Protein AF-A0A2T7P1K7-F1 (afdb_monomer)

pLDDT: mean 73.3, std 13.33, range [40.22, 94.5]

Secondary structure (DSSP, 8-state):
------PPPHHHHHT--SPPPP--------SS-----------TT-BPPBT--EEEEE-SSS-EEEEEPPPTT-SEEEEEEE-SS---EEEEEEES-SSP--STTTTTSSSEEEEESSEEEEEEESS-EEEEEEE-SSSSS-TT-PPPGGGGS---EEEEEEEEEE--HHHHHHHHHHHHHHHHHHHHHHHHHHHHHHHHHHHHHHHT-S---GGGIIIIIHHHHHHHHHHHHHHHHHHHHHHHHHHHHHTT-------HHHHHHHHHHHHHHHHHHHHHHS---------

Organism: Pomacea canaliculata (NCBI:txid400727)

Sequence (291 aa):
MDRTLCPMDKTKKLNMTSQQSIFVTVATMSNTVVNFNLMANILPDFELESGKGREMTVSPSQPQYYMYTFPKDVDTVLLRVTSNDPLCAVISVQPIKCPVLDLDEDIGSVGKHQTMTTKAAFFLEALYVIVLVKPKLTDCSAPDDTPPQERLNVTTKNLSILITNTMSKSNRLNEKSQNWDFHIIQILIAVALFYGIPAAQLVFSYQKIGALEFSAFNNILSNIGYLILGLLFIAIVKMRSWRYEAYMQENRQWIPKQYGLMYAMGVALMVVGIMSAIYHFCPTKYNYQFG

Radius of gyration: 29.75 Å; Cα contacts (8 Å, |Δi|>4): 337; chains: 1; bounding box: 74×57×89 Å

Foldseek 3Di:
DFDADQDDDPVCVVVDPDDDDDDDDDDDPDPDDDDDDDDDDDDPQLEDDAQDKDKDKAFQVRKHKHKYFDDPQFFKKKKKKFFPAQFKKKKAKAANDPPDDSDPVCGCVHHHMDMDRGIDMDIDGDGMIMIIMYTDHPDPDDPPDDPPPVVPPDRMTMMMIHMHGDDGPVVVCVVCVVVVVVVVVVVVVLCCVLVVVVVVVVVCVVVPPDDDPCVVVVQPVNLVSLQVQLVVQLVVLVVVQVVVVVVCVVVVHDDDDDCPVSNVVSVVSNVVSVVSNVCVVDVDPDDPDPD

Nearest PDB structures (foldseek):
  8kcx-assembly1_C  TM=4.875E-01  e=6.114E-21  Homo sapiens
  8kcw-assembly1_C  TM=4.775E-01  e=2.515E-20  Homo sapiens
  8jun-assembly1_B  TM=4.761E-01  e=5.100E-20  Homo sapiens
  8k1b-assembly1_B  TM=8.737E-01  e=1.121E-12  Homo sapiens
  8v38-assembly1_B  TM=4.744E-01  e=4.838E-19  Homo sapiens

Solvent-accessible surface area (backbone atoms only — not comparable to full-atom values): 17520 Å² total; per-residue (Å²): 136,90,60,78,64,81,85,75,53,68,72,56,61,76,69,58,88,69,89,82,86,84,85,86,88,85,86,81,89,66,96,59,95,76,89,83,85,88,87,88,78,87,74,78,81,43,61,59,53,75,75,48,71,43,78,47,75,25,17,71,93,45,59,45,72,32,38,36,74,68,57,98,79,44,56,34,35,37,42,37,37,39,32,90,45,80,59,28,27,39,40,30,40,25,64,84,52,76,68,54,67,78,48,93,88,46,50,45,80,54,66,48,58,49,66,24,41,44,57,47,77,44,86,46,68,76,76,38,37,36,42,37,37,32,50,39,90,72,77,67,54,66,101,82,63,79,75,63,81,80,63,74,79,64,61,66,45,56,36,37,41,34,34,39,81,38,83,31,61,69,63,50,47,54,60,45,50,66,56,48,53,57,54,50,52,53,50,51,52,49,50,47,54,68,54,45,49,59,55,50,51,53,54,50,63,72,65,72,70,76,96,67,88,60,78,59,47,74,63,48,54,58,26,51,44,28,40,53,50,15,54,51,46,40,51,52,52,50,53,51,51,52,54,51,51,54,54,25,62,75,67,74,45,88,76,88,76,86,58,63,66,61,49,50,54,20,51,50,42,27,50,53,16,51,54,53,36,48,46,69,77,54,71,73,89,76,74,85,74,86,124

Structure (mmCIF, N/CA/C/O backbone):
data_AF-A0A2T7P1K7-F1
#
_entry.id   AF-A0A2T7P1K7-F1
#
loop_
_atom_site.group_PDB
_atom_site.id
_atom_site.type_symbol
_atom_site.label_atom_id
_atom_site.label_alt_id
_atom_site.label_comp_id
_atom_site.label_asym_id
_atom_site.label_entity_id
_atom_site.label_seq_id
_atom_site.pdbx_PDB_ins_code
_atom_site.Cartn_x
_atom_site.Cartn_y
_atom_site.Cartn_z
_atom_site.occupancy
_atom_site.B_iso_or_equiv
_atom_site.auth_seq_id
_atom_site.auth_comp_id
_atom_site.auth_asym_id
_atom_site.auth_atom_id
_atom_site.pdbx_PDB_model_num
ATOM 1 N N . MET A 1 1 ? -12.999 -15.637 18.898 1.00 49.62 1 MET A N 1
ATOM 2 C CA . MET A 1 1 ? -14.101 -14.672 19.111 1.00 49.62 1 MET A CA 1
ATOM 3 C C . MET A 1 1 ? -14.345 -14.055 17.758 1.00 49.62 1 MET A C 1
ATOM 5 O O . MET A 1 1 ? -13.533 -13.240 17.348 1.00 49.62 1 MET A O 1
ATOM 9 N N . ASP A 1 2 ? -15.394 -14.475 17.062 1.00 51.75 2 ASP A N 1
ATOM 10 C CA . ASP A 1 2 ? -15.629 -14.006 15.697 1.00 51.75 2 ASP A CA 1
ATOM 11 C C . ASP A 1 2 ? -16.358 -12.667 15.742 1.00 51.75 2 ASP A C 1
ATOM 13 O O . ASP A 1 2 ? -17.378 -12.515 16.422 1.00 51.75 2 ASP A O 1
ATOM 17 N N . ARG A 1 3 ? -15.815 -11.670 15.043 1.00 60.69 3 ARG A N 1
ATOM 18 C CA . ARG A 1 3 ? -16.415 -10.339 14.940 1.00 60.69 3 ARG A CA 1
ATOM 19 C C . ARG A 1 3 ? -17.054 -10.200 13.568 1.00 60.69 3 ARG A C 1
ATOM 21 O O . ARG A 1 3 ? -16.388 -10.211 12.538 1.00 60.69 3 ARG A O 1
ATOM 28 N N . THR A 1 4 ? -18.373 -10.053 13.548 1.00 61.34 4 THR A N 1
ATOM 29 C CA . THR A 1 4 ? -19.110 -9.825 12.304 1.00 61.34 4 THR A CA 1
ATOM 30 C C . THR A 1 4 ? -19.357 -8.330 12.137 1.00 61.34 4 THR A C 1
ATOM 32 O O . THR A 1 4 ? -20.154 -7.742 12.864 1.00 61.34 4 THR A O 1
ATOM 35 N N . LEU A 1 5 ? -18.673 -7.708 11.176 1.00 61.88 5 LEU A N 1
ATOM 36 C CA . LEU A 1 5 ? -18.972 -6.346 10.739 1.00 61.88 5 LEU A CA 1
ATOM 37 C C . LEU A 1 5 ? -19.875 -6.421 9.514 1.00 61.88 5 LEU A C 1
ATOM 39 O O . LEU A 1 5 ? -19.439 -6.860 8.453 1.00 61.88 5 LEU A O 1
ATOM 43 N N . CYS A 1 6 ? -21.118 -5.970 9.665 1.00 60.22 6 CYS A N 1
ATOM 44 C CA . CYS A 1 6 ? -22.075 -5.816 8.572 1.00 60.22 6 CYS A CA 1
ATOM 45 C C . CYS A 1 6 ? -22.324 -4.323 8.342 1.00 60.22 6 CYS A C 1
ATOM 47 O O . CYS A 1 6 ? -23.235 -3.762 8.958 1.00 60.22 6 CYS A O 1
ATOM 49 N N . PRO A 1 7 ? -21.534 -3.632 7.502 1.00 58.47 7 PRO A N 1
ATOM 50 C CA . PRO A 1 7 ? -21.851 -2.255 7.195 1.00 58.47 7 PRO A CA 1
ATOM 51 C C . PRO A 1 7 ? -23.084 -2.199 6.309 1.00 58.47 7 PRO A C 1
ATOM 53 O O . PRO A 1 7 ? -23.312 -3.032 5.431 1.00 58.47 7 PRO A O 1
ATOM 56 N N . MET A 1 8 ? -23.876 -1.169 6.548 1.00 57.19 8 MET A N 1
ATOM 57 C CA . MET A 1 8 ? -25.024 -0.860 5.726 1.00 57.19 8 MET A CA 1
ATOM 58 C C . MET A 1 8 ? -24.668 0.219 4.728 1.00 57.19 8 MET A C 1
ATOM 60 O O . MET A 1 8 ? -24.132 1.263 5.093 1.00 57.19 8 MET A O 1
ATOM 64 N N . ASP A 1 9 ? -24.987 -0.059 3.469 1.00 57.91 9 ASP A N 1
ATOM 65 C CA . ASP A 1 9 ? -24.779 0.856 2.355 1.00 57.91 9 ASP A CA 1
ATOM 66 C C . ASP A 1 9 ? -25.468 2.205 2.624 1.00 57.91 9 ASP A C 1
ATOM 68 O O . ASP A 1 9 ? -26.604 2.246 3.103 1.00 57.91 9 ASP A O 1
ATOM 72 N N . LYS A 1 10 ? -24.802 3.320 2.311 1.00 55.06 10 LYS A N 1
ATOM 73 C CA . LYS A 1 10 ? -25.314 4.685 2.539 1.00 55.06 10 LYS A CA 1
ATOM 74 C C . LYS A 1 10 ? -26.645 4.934 1.828 1.00 55.06 10 LYS A C 1
ATOM 76 O O . LYS A 1 10 ? -27.543 5.548 2.399 1.00 55.06 10 LYS A O 1
ATOM 81 N N . THR A 1 11 ? -26.797 4.411 0.616 1.00 52.50 11 THR A N 1
ATOM 82 C CA . THR A 1 11 ? -28.048 4.427 -0.164 1.00 52.50 11 THR A CA 1
ATOM 83 C C . THR A 1 11 ? -29.145 3.600 0.497 1.00 52.50 11 THR A C 1
ATOM 85 O O . THR A 1 11 ? -30.298 4.024 0.510 1.00 52.50 11 THR A O 1
ATOM 88 N N . LYS A 1 12 ? -28.804 2.461 1.116 1.00 54.09 12 LYS A N 1
ATOM 89 C CA . LYS A 1 12 ? -29.760 1.690 1.925 1.00 54.09 12 LYS A CA 1
ATOM 90 C C . LYS A 1 12 ? -30.113 2.408 3.225 1.00 54.09 12 LYS A C 1
ATOM 92 O O . LYS A 1 12 ? -31.270 2.364 3.604 1.00 54.09 12 LYS A O 1
ATOM 97 N N . LYS A 1 13 ? -29.163 3.109 3.856 1.00 55.53 13 LYS A N 1
ATOM 98 C CA . LYS A 1 13 ? -29.346 3.883 5.098 1.00 55.53 13 LYS A CA 1
ATOM 99 C C . LYS A 1 13 ? -30.279 5.086 4.910 1.00 55.53 13 LYS A C 1
ATOM 101 O O . LYS A 1 13 ? -31.106 5.340 5.776 1.00 55.53 13 LYS A O 1
ATOM 106 N N . LEU A 1 14 ? -30.169 5.794 3.782 1.00 55.19 14 LEU A N 1
ATOM 107 C CA . LEU A 1 14 ? -31.019 6.943 3.430 1.00 55.19 14 LEU A CA 1
ATOM 108 C C . LEU A 1 14 ? -32.442 6.540 3.009 1.00 55.19 14 LEU A C 1
ATOM 110 O O . LEU A 1 14 ? -33.380 7.289 3.255 1.00 55.19 14 LEU A O 1
ATOM 114 N N . ASN A 1 15 ? -32.610 5.346 2.434 1.00 55.03 15 ASN A N 1
ATOM 115 C CA . ASN A 1 15 ? -33.915 4.810 2.030 1.00 55.03 15 ASN A CA 1
ATOM 116 C C . ASN A 1 15 ? -34.573 3.936 3.114 1.00 55.03 15 ASN A C 1
ATOM 118 O O . ASN A 1 15 ? -35.572 3.264 2.848 1.00 55.03 15 ASN A O 1
ATOM 122 N N . MET A 1 16 ? -34.013 3.902 4.327 1.00 50.69 16 MET A N 1
ATOM 123 C CA . MET A 1 16 ? -34.456 2.983 5.368 1.00 50.69 16 MET A CA 1
ATOM 124 C C . MET A 1 16 ? -35.600 3.567 6.192 1.00 50.69 16 MET A C 1
ATOM 126 O O . MET A 1 16 ? -35.392 4.322 7.137 1.00 50.69 16 MET A O 1
ATOM 130 N N . THR A 1 17 ? -36.822 3.179 5.842 1.00 56.81 17 THR A N 1
ATOM 131 C CA . THR A 1 17 ? -38.049 3.462 6.607 1.00 56.81 17 THR A CA 1
ATOM 132 C C . THR A 1 17 ? -38.461 2.304 7.525 1.00 56.81 17 THR A C 1
ATOM 134 O O . THR A 1 17 ? -39.366 2.465 8.338 1.00 56.81 17 THR A O 1
ATOM 137 N N . SER A 1 18 ? -37.801 1.143 7.435 1.00 58.81 18 SER A N 1
ATOM 138 C CA . SER A 1 18 ? -38.141 -0.069 8.191 1.00 58.81 18 SER A CA 1
ATOM 139 C C . SER A 1 18 ? -37.195 -0.335 9.367 1.00 58.81 18 SER A C 1
ATOM 141 O O . SER A 1 18 ? -35.974 -0.241 9.231 1.00 58.81 18 SER A O 1
ATOM 143 N N . GLN A 1 19 ? -37.767 -0.752 10.496 1.00 61.50 19 GLN A N 1
ATOM 144 C CA . GLN A 1 19 ? -37.057 -1.198 11.695 1.00 61.50 19 GLN A CA 1
ATOM 145 C C . GLN A 1 19 ? -36.193 -2.436 11.388 1.00 61.50 19 GLN A C 1
ATOM 147 O O . GLN A 1 19 ? -36.668 -3.388 10.769 1.00 61.50 19 GLN A O 1
ATOM 152 N N . GLN A 1 20 ? -34.924 -2.429 11.802 1.00 63.69 20 GLN A N 1
ATOM 153 C CA . GLN A 1 20 ? -34.030 -3.577 11.638 1.00 63.69 20 GLN A CA 1
ATOM 154 C C . GLN A 1 20 ? -34.000 -4.439 12.895 1.00 63.69 20 GLN A C 1
ATOM 156 O O . GLN A 1 20 ? -33.704 -3.950 13.983 1.00 63.69 20 GLN A O 1
ATOM 161 N N . SER A 1 21 ? -34.260 -5.731 12.733 1.00 66.94 21 SER A N 1
ATOM 162 C CA . SER A 1 21 ? -34.096 -6.731 13.784 1.00 66.94 21 SER A CA 1
ATOM 163 C C . SER A 1 21 ? -32.712 -7.368 13.684 1.00 66.94 21 SER A C 1
ATOM 165 O O . SER A 1 21 ? -32.381 -7.983 12.669 1.00 66.94 21 SER A O 1
ATOM 167 N N . ILE A 1 22 ? -31.914 -7.240 14.742 1.00 71.19 22 ILE A N 1
ATOM 168 C CA . ILE A 1 22 ? -30.644 -7.953 14.892 1.00 71.19 22 ILE A CA 1
ATOM 169 C C . ILE A 1 22 ? -30.917 -9.189 15.749 1.00 71.19 22 ILE A C 1
ATOM 171 O O . ILE A 1 22 ? -31.426 -9.066 16.861 1.00 71.19 22 ILE A O 1
ATOM 175 N N . PHE A 1 23 ? -30.574 -10.371 15.240 1.00 75.56 23 PHE A N 1
ATOM 176 C CA . PHE A 1 23 ? -30.677 -11.625 15.984 1.00 75.56 23 PHE A CA 1
ATOM 177 C C . PHE A 1 23 ? -29.283 -12.080 16.400 1.00 75.56 23 PHE A C 1
ATOM 179 O O . PHE A 1 23 ? -28.377 -12.151 15.571 1.00 75.56 23 PHE A O 1
ATOM 186 N N . VAL A 1 24 ? -29.116 -12.404 17.680 1.00 74.69 24 VAL A N 1
ATOM 187 C CA . VAL A 1 24 ? -27.868 -12.950 18.217 1.00 74.69 24 VAL A CA 1
ATOM 188 C C . VAL A 1 24 ? -28.144 -14.364 18.702 1.00 74.69 24 VAL A C 1
ATOM 190 O O . VAL A 1 24 ? -28.996 -14.569 19.562 1.00 74.69 24 VAL A O 1
ATOM 193 N N . THR A 1 25 ? -27.436 -15.337 18.132 1.00 77.88 25 THR A N 1
ATOM 194 C CA . THR A 1 25 ? -27.525 -16.745 18.540 1.00 77.88 25 THR A CA 1
ATOM 195 C C . THR A 1 25 ? -26.267 -17.107 19.312 1.00 77.88 25 THR A C 1
ATOM 197 O O . THR A 1 25 ? -25.161 -16.866 18.832 1.00 77.88 25 THR A O 1
ATOM 200 N N . VAL A 1 26 ? -26.430 -17.679 20.503 1.00 79.94 26 VAL A N 1
ATOM 201 C CA . VAL A 1 26 ? -25.322 -18.142 21.346 1.00 79.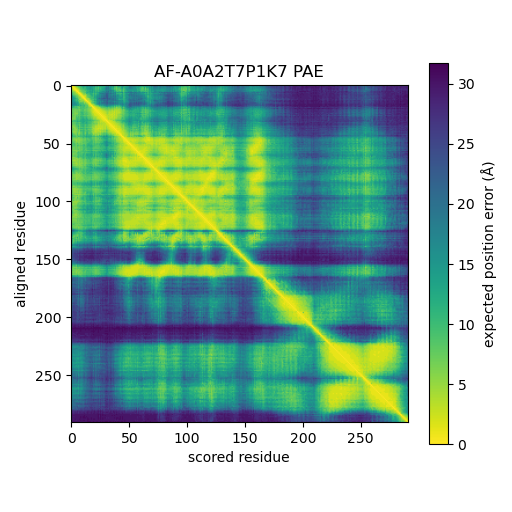94 26 VAL A CA 1
ATOM 202 C C . VAL A 1 26 ? -25.411 -19.656 21.450 1.00 79.94 26 VAL A C 1
ATOM 204 O O . VAL A 1 26 ? -26.457 -20.193 21.806 1.00 79.94 26 VAL A O 1
ATOM 207 N N . ALA A 1 27 ? -24.315 -20.338 21.134 1.00 83.81 27 ALA A N 1
ATOM 208 C CA . ALA A 1 27 ? -24.186 -21.781 21.272 1.00 83.81 27 ALA A CA 1
ATOM 209 C C . ALA A 1 27 ? -23.021 -22.098 22.215 1.00 83.81 27 ALA A C 1
ATOM 211 O O . ALA A 1 27 ? -21.998 -21.414 22.205 1.00 83.81 27 ALA A O 1
ATOM 212 N N . THR A 1 28 ? -23.178 -23.134 23.036 1.00 86.50 28 THR A N 1
ATOM 213 C CA . THR A 1 28 ? -22.145 -23.627 23.952 1.00 86.50 28 THR A CA 1
ATOM 214 C C . THR A 1 28 ? -22.106 -25.147 23.906 1.00 86.50 28 THR A C 1
ATOM 216 O O . THR A 1 28 ? -23.138 -25.790 23.729 1.00 86.50 28 THR A O 1
ATOM 219 N N . MET A 1 29 ? -20.912 -25.712 24.068 1.00 90.88 29 MET A N 1
ATOM 220 C CA . MET A 1 29 ? -20.683 -27.158 24.173 1.00 90.88 29 MET A CA 1
ATOM 221 C C . MET A 1 29 ? -20.337 -27.570 25.617 1.00 90.88 29 MET A C 1
ATOM 223 O O . MET A 1 29 ? -19.794 -28.643 25.854 1.00 90.88 29 MET A O 1
ATOM 227 N N . SER A 1 30 ? -20.589 -26.687 26.589 1.00 91.88 30 SER A N 1
ATOM 228 C CA . SER A 1 30 ? -20.309 -26.945 28.002 1.00 91.88 30 SER A CA 1
ATOM 229 C C . SER A 1 30 ? -21.308 -27.935 28.600 1.00 91.88 30 SER A C 1
ATOM 231 O O . SER A 1 30 ? -22.516 -27.767 28.455 1.00 91.88 30 SER A O 1
ATOM 233 N N . ASN A 1 31 ? -20.802 -28.913 29.356 1.00 92.56 31 ASN A N 1
ATOM 234 C CA . ASN A 1 31 ? -21.625 -29.838 30.145 1.00 92.56 31 ASN A CA 1
ATOM 235 C C . ASN A 1 31 ? -22.162 -29.210 31.447 1.00 92.56 31 ASN A C 1
ATOM 237 O O . ASN A 1 31 ? -22.900 -29.855 32.188 1.00 92.56 31 ASN A O 1
ATOM 241 N N . THR A 1 32 ? -21.785 -27.966 31.749 1.00 94.50 32 THR A N 1
ATOM 242 C CA . THR A 1 32 ? -22.255 -27.193 32.906 1.00 94.50 32 THR A CA 1
ATOM 243 C C . THR A 1 32 ? -22.875 -25.871 32.456 1.00 94.50 32 THR A C 1
ATOM 245 O O . THR A 1 32 ? -22.522 -25.340 31.400 1.00 94.50 32 THR A O 1
ATOM 248 N N . VAL A 1 33 ? -23.801 -25.325 33.256 1.00 87.25 33 VAL A N 1
ATOM 249 C CA . VAL A 1 33 ? -24.445 -24.031 32.973 1.00 87.25 33 VAL A CA 1
ATOM 250 C C . VAL A 1 33 ? -23.391 -22.925 32.975 1.00 87.25 33 VAL A C 1
ATOM 252 O O . VAL A 1 33 ? -22.740 -22.680 33.989 1.00 87.25 33 VAL A O 1
ATOM 255 N N . VAL A 1 34 ? -23.240 -22.247 31.836 1.00 89.62 34 VAL A N 1
ATOM 256 C CA . VAL A 1 34 ? -22.339 -21.101 31.680 1.00 89.62 34 VAL A CA 1
ATOM 257 C C . VAL A 1 34 ? -23.174 -19.831 31.639 1.00 89.62 34 VAL A C 1
ATOM 259 O O . VAL A 1 34 ? -23.929 -19.606 30.695 1.00 89.62 34 VAL A O 1
ATOM 262 N N . ASN A 1 35 ? -23.023 -18.987 32.656 1.00 89.44 35 ASN A N 1
ATOM 263 C CA . ASN A 1 35 ? -23.609 -17.652 32.645 1.00 89.44 35 ASN A CA 1
ATOM 264 C C . ASN A 1 35 ? -22.797 -16.759 31.702 1.00 89.44 35 ASN A C 1
ATOM 266 O O . ASN A 1 35 ? -21.574 -16.685 31.815 1.00 89.44 35 ASN A O 1
ATOM 270 N N . PHE A 1 36 ? -23.473 -16.059 30.793 1.00 84.75 36 PHE A N 1
ATOM 271 C CA . PHE A 1 36 ? -22.844 -15.095 29.894 1.00 84.75 36 PHE A CA 1
ATOM 272 C C . PHE A 1 36 ? -23.611 -13.773 29.909 1.00 84.75 36 PHE A C 1
ATOM 274 O O . PHE A 1 36 ? -24.808 -13.737 30.186 1.00 84.75 36 PHE A O 1
ATOM 281 N N . ASN A 1 37 ? -22.910 -12.684 29.603 1.00 86.94 37 ASN A N 1
ATOM 282 C CA . ASN A 1 37 ? -23.499 -11.362 29.438 1.00 86.94 37 ASN A CA 1
ATOM 283 C C . ASN A 1 37 ? -23.186 -10.857 28.029 1.00 86.94 37 ASN A C 1
ATOM 285 O O . ASN A 1 37 ? -22.032 -10.911 27.599 1.00 86.94 37 ASN A O 1
ATOM 289 N N . LEU A 1 38 ? -24.205 -10.384 27.313 1.00 79.00 38 LEU A N 1
ATOM 290 C CA . LEU A 1 38 ? -24.055 -9.859 25.963 1.00 79.00 38 LEU A CA 1
ATOM 291 C C . LEU A 1 38 ? -24.173 -8.336 25.988 1.00 79.00 38 LEU A C 1
ATOM 293 O O . LEU A 1 38 ? -25.192 -7.794 26.406 1.00 79.00 38 LEU A O 1
ATOM 297 N N . MET A 1 39 ? -23.143 -7.652 25.497 1.00 78.25 39 MET A N 1
ATOM 298 C CA . MET A 1 39 ? -23.136 -6.200 25.350 1.00 78.25 39 MET A CA 1
ATOM 299 C C . MET A 1 39 ? -23.115 -5.845 23.864 1.00 78.25 39 MET A C 1
ATOM 301 O O . MET A 1 39 ? -22.216 -6.267 23.138 1.00 78.25 39 MET A O 1
ATOM 305 N N . ALA A 1 40 ? -24.101 -5.070 23.414 1.00 74.56 40 ALA A N 1
ATOM 306 C CA . ALA A 1 40 ? -24.172 -4.553 22.053 1.00 74.56 40 ALA A CA 1
ATOM 307 C C . ALA A 1 40 ? -24.034 -3.029 22.089 1.00 74.56 40 ALA A C 1
ATOM 309 O O . ALA A 1 40 ? -24.861 -2.348 22.689 1.00 74.56 40 ALA A O 1
ATOM 310 N N . ASN A 1 41 ? -22.998 -2.505 21.433 1.00 71.31 41 ASN A N 1
ATOM 311 C CA . ASN A 1 41 ? -22.710 -1.073 21.388 1.00 71.31 41 ASN A CA 1
ATOM 312 C C . ASN A 1 41 ? -22.730 -0.583 19.939 1.00 71.31 41 ASN A C 1
ATOM 314 O O . ASN A 1 41 ? -22.198 -1.240 19.044 1.00 71.31 41 ASN A O 1
ATOM 318 N N . ILE A 1 42 ? -23.312 0.595 19.714 1.00 72.06 42 ILE A N 1
ATOM 319 C CA . ILE A 1 42 ? -23.208 1.290 18.429 1.00 72.06 42 ILE A CA 1
ATOM 320 C C . ILE A 1 42 ? -21.841 1.969 18.390 1.00 72.06 42 ILE A C 1
ATOM 322 O O . ILE A 1 42 ? -21.527 2.753 19.282 1.00 72.06 42 ILE A O 1
ATOM 326 N N . LEU A 1 43 ? -21.036 1.678 17.367 1.00 70.62 43 LEU A N 1
ATOM 327 C CA . LEU A 1 43 ? -19.747 2.336 17.179 1.00 70.62 43 LEU A CA 1
ATOM 328 C C . LEU A 1 43 ? -19.968 3.691 16.476 1.00 70.62 43 LEU A C 1
ATOM 330 O O . LEU A 1 43 ? -20.353 3.696 15.300 1.00 70.62 43 LEU A O 1
ATOM 334 N N . PRO A 1 44 ? -19.771 4.836 17.156 1.00 69.31 44 PRO A N 1
ATOM 335 C CA . PRO A 1 44 ? -19.839 6.133 16.498 1.00 69.31 44 PRO A CA 1
ATOM 336 C C . PRO A 1 44 ? -18.668 6.283 15.520 1.00 69.31 44 PRO A C 1
ATOM 338 O O . PRO A 1 44 ? -17.598 5.702 15.705 1.00 69.31 44 PRO A O 1
ATOM 341 N N . ASP A 1 45 ? -18.877 7.069 14.466 1.00 72.50 45 ASP A N 1
ATOM 342 C CA . ASP A 1 45 ? -17.836 7.454 13.511 1.00 72.50 45 ASP A CA 1
ATOM 343 C C . ASP A 1 45 ? -17.094 6.272 12.856 1.00 72.50 45 ASP A C 1
ATOM 345 O O . ASP A 1 45 ? -15.888 6.318 12.632 1.00 72.50 45 ASP A O 1
ATOM 349 N N . PHE A 1 46 ? -17.803 5.197 12.522 1.00 79.38 46 PHE A N 1
ATOM 350 C CA . PHE A 1 46 ? -17.228 4.060 11.793 1.00 79.38 46 PHE A CA 1
ATOM 351 C C . PHE A 1 46 ? -16.713 4.433 10.387 1.00 79.38 46 PHE A C 1
ATOM 353 O O . PHE A 1 46 ? -15.910 3.707 9.807 1.00 79.38 46 PHE A O 1
ATOM 360 N N . GLU A 1 47 ? -17.161 5.557 9.823 1.00 82.88 47 GLU A N 1
ATOM 361 C CA . GLU A 1 47 ? -16.805 5.987 8.473 1.00 82.88 47 GLU A CA 1
ATOM 362 C C . GLU A 1 47 ? -15.664 7.018 8.459 1.00 82.88 47 GLU A C 1
ATOM 364 O O . GLU A 1 47 ? -15.652 7.965 9.245 1.00 82.88 47 GLU A O 1
ATOM 369 N N . LEU A 1 48 ? -14.706 6.844 7.547 1.00 86.38 48 LEU A N 1
ATOM 370 C CA . LEU A 1 48 ? -13.615 7.788 7.312 1.00 86.38 48 LEU A CA 1
ATOM 371 C C . LEU A 1 48 ? -14.017 8.844 6.284 1.00 86.38 48 LEU A C 1
ATOM 373 O O . LEU A 1 48 ? -14.587 8.544 5.236 1.00 86.38 48 LEU A O 1
ATOM 377 N N . GLU A 1 49 ? -13.638 10.086 6.566 1.00 86.31 49 GLU A N 1
ATOM 378 C CA . GLU A 1 49 ? -13.823 11.225 5.671 1.00 86.31 49 GLU A CA 1
ATOM 379 C C . GLU A 1 49 ? -12.532 11.517 4.898 1.00 86.31 49 GLU A C 1
ATOM 381 O O . GLU A 1 49 ? -11.420 11.376 5.412 1.00 86.31 49 GLU A O 1
ATOM 386 N N . SER A 1 50 ? -12.672 11.952 3.645 1.00 87.31 50 SER A N 1
ATOM 387 C CA . SER A 1 50 ? -11.514 12.332 2.827 1.00 87.31 50 SER A CA 1
ATOM 388 C C . SER A 1 50 ? -10.931 13.657 3.320 1.00 87.31 50 SER A C 1
ATOM 390 O O . SER A 1 50 ? -11.669 14.607 3.560 1.00 87.31 50 SER A O 1
ATOM 392 N N . GLY A 1 51 ? -9.608 13.742 3.442 1.00 86.00 51 GLY A N 1
ATOM 393 C CA . GLY A 1 51 ? -8.889 14.949 3.862 1.00 86.00 51 GLY A CA 1
ATOM 394 C C . GLY A 1 51 ? -8.885 15.209 5.372 1.00 86.00 51 GLY A C 1
ATOM 395 O O . GLY A 1 51 ? -8.161 16.093 5.822 1.00 86.00 51 GLY A O 1
ATOM 396 N N . LYS A 1 52 ? -9.623 14.423 6.164 1.00 89.38 52 LYS A N 1
ATOM 397 C CA . LYS A 1 52 ? -9.651 14.535 7.625 1.00 89.38 52 LYS A CA 1
ATOM 398 C C . LYS A 1 52 ? -8.799 13.435 8.250 1.00 89.38 52 LYS A C 1
ATOM 400 O O . LYS A 1 52 ? -9.083 12.250 8.094 1.00 89.38 52 LYS A O 1
ATOM 405 N N . GLY A 1 53 ? -7.732 13.837 8.936 1.00 87.06 53 GLY A N 1
ATOM 406 C CA . GLY A 1 53 ? -6.910 12.919 9.719 1.00 87.06 53 GLY A CA 1
ATOM 407 C C . GLY A 1 53 ? -7.654 12.465 10.973 1.00 87.06 53 GLY A C 1
ATOM 408 O O . GLY A 1 53 ? -8.342 13.266 11.605 1.00 87.06 53 GLY A O 1
ATOM 409 N N . ARG A 1 54 ? -7.514 11.190 11.335 1.00 88.50 54 ARG A N 1
ATOM 410 C CA . ARG A 1 54 ? -8.102 10.618 12.545 1.00 88.50 54 ARG A CA 1
ATOM 411 C C . ARG A 1 54 ? -7.065 9.891 13.372 1.00 88.50 54 ARG A C 1
ATOM 413 O O . ARG A 1 54 ? -6.417 8.976 12.871 1.00 88.50 54 ARG A O 1
ATOM 420 N N . GLU A 1 55 ? -6.980 10.258 14.640 1.00 90.81 55 GLU A N 1
ATOM 421 C CA . GLU A 1 55 ? -6.139 9.584 15.620 1.00 90.81 55 GLU A CA 1
ATOM 422 C C . GLU A 1 55 ? -6.898 8.445 16.305 1.00 90.81 55 GLU A C 1
ATOM 424 O O . GLU A 1 55 ? -8.110 8.517 16.524 1.00 90.81 55 GLU A O 1
ATOM 429 N N . MET A 1 56 ? -6.187 7.365 16.603 1.00 86.75 56 MET A N 1
ATOM 430 C CA . MET A 1 56 ? -6.725 6.179 17.255 1.00 86.75 56 MET A CA 1
ATOM 431 C C . MET A 1 56 ? -5.645 5.455 18.043 1.00 86.75 56 MET A C 1
ATOM 433 O O . MET A 1 56 ? -4.481 5.420 17.644 1.00 86.75 56 MET A O 1
ATOM 437 N N . THR A 1 57 ? -6.069 4.799 19.112 1.00 88.44 57 THR A N 1
ATOM 438 C CA . THR A 1 57 ? -5.234 3.887 19.886 1.00 88.44 57 THR A CA 1
ATOM 439 C C . THR A 1 57 ? -5.683 2.460 19.598 1.00 88.44 57 THR A C 1
ATOM 441 O O . THR A 1 57 ? -6.869 2.135 19.709 1.00 88.44 57 THR A O 1
ATOM 444 N N . VAL A 1 58 ? -4.741 1.613 19.186 1.00 86.75 58 VAL A N 1
ATOM 445 C CA . VAL A 1 58 ? -4.987 0.204 18.839 1.00 86.75 58 VAL A CA 1
ATOM 446 C C . VAL A 1 58 ? -4.238 -0.714 19.794 1.00 86.75 58 VAL A C 1
ATOM 448 O O . VAL A 1 58 ? -3.106 -0.411 20.166 1.00 86.75 58 VAL A O 1
ATOM 451 N N . SER A 1 59 ? -4.831 -1.852 20.152 1.00 83.25 59 SER A N 1
ATOM 452 C CA . SER A 1 59 ? -4.159 -2.927 20.896 1.00 83.25 59 SER A CA 1
ATOM 453 C C . SER A 1 59 ? -4.470 -4.300 20.283 1.00 83.25 59 SER A C 1
ATOM 455 O O . SER A 1 59 ? -5.434 -4.411 19.524 1.00 83.25 59 SER A O 1
ATOM 457 N N . PRO A 1 60 ? -3.700 -5.367 20.579 1.00 78.75 60 PRO A N 1
ATOM 458 C CA . PRO A 1 60 ? -4.015 -6.712 20.090 1.00 78.75 60 PRO A CA 1
ATOM 459 C C . PRO A 1 60 ? -5.410 -7.201 20.502 1.00 78.75 60 PRO A C 1
ATOM 461 O O . PRO A 1 60 ? -6.062 -7.910 19.741 1.00 78.75 60 PRO A O 1
ATOM 464 N N . SER A 1 61 ? -5.882 -6.804 21.689 1.00 75.81 61 SER A N 1
ATOM 465 C CA . SER A 1 61 ? -7.220 -7.127 22.205 1.00 75.81 61 SER A CA 1
ATOM 466 C C . SER A 1 61 ? -8.304 -6.145 21.737 1.00 75.81 61 SER A C 1
ATOM 468 O O . SER A 1 61 ? -9.493 -6.482 21.720 1.00 75.81 61 SER A O 1
ATOM 470 N N . GLN A 1 62 ? -7.903 -4.943 21.318 1.00 79.19 62 GLN A N 1
ATOM 471 C CA . GLN A 1 62 ? -8.772 -3.882 20.822 1.00 79.19 62 GLN A CA 1
ATOM 472 C C . GLN A 1 62 ? -8.290 -3.372 19.449 1.00 79.19 62 GLN A C 1
ATOM 474 O O . GLN A 1 62 ? -7.790 -2.245 19.336 1.00 79.19 62 GLN A O 1
ATOM 479 N N . PRO A 1 63 ? -8.434 -4.191 18.390 1.00 82.75 63 PRO A N 1
ATOM 480 C CA . PRO A 1 63 ? -8.256 -3.725 17.021 1.00 82.75 63 PRO A CA 1
ATOM 481 C C . PRO A 1 63 ? -9.322 -2.684 16.666 1.00 82.75 63 PRO A C 1
ATOM 483 O O . PRO A 1 63 ? -10.446 -2.719 17.177 1.00 82.75 63 PRO A O 1
ATOM 486 N N . GLN A 1 64 ? -8.964 -1.768 15.771 1.00 85.62 64 GLN A N 1
ATOM 487 C CA . GLN A 1 64 ? -9.861 -0.723 15.276 1.00 85.62 64 GLN A CA 1
ATOM 488 C C . GLN A 1 64 ? -10.257 -1.012 13.831 1.00 85.62 64 GLN A C 1
ATOM 490 O O . GLN A 1 64 ? -9.436 -1.500 13.050 1.00 85.62 64 GLN A O 1
ATOM 495 N N . TYR A 1 65 ? -11.504 -0.682 13.489 1.00 84.50 65 TYR A N 1
ATOM 496 C CA . TYR A 1 65 ? -12.093 -0.936 12.177 1.00 84.50 65 TYR A CA 1
ATOM 497 C C . TYR A 1 65 ? -12.756 0.327 11.665 1.00 84.50 65 TYR A C 1
ATOM 499 O O . TYR A 1 65 ? -13.528 0.965 12.383 1.00 84.50 65 TYR A O 1
ATOM 507 N N . TYR A 1 66 ? -12.503 0.636 10.403 1.00 86.25 66 TYR A N 1
ATOM 508 C CA . TYR A 1 66 ? -13.097 1.788 9.750 1.00 86.25 66 TYR A CA 1
ATOM 509 C C . TYR A 1 66 ? -13.555 1.451 8.352 1.00 86.25 66 TYR A C 1
ATOM 511 O O . TYR A 1 66 ? -12.868 0.724 7.644 1.00 86.25 66 TYR A O 1
ATOM 519 N N . MET A 1 67 ? -14.666 2.036 7.932 1.00 84.69 67 MET A N 1
ATOM 520 C CA . MET A 1 67 ? -15.163 1.956 6.570 1.00 84.69 67 MET A CA 1
ATOM 521 C C . MET A 1 67 ? -14.840 3.233 5.802 1.00 84.69 67 MET A C 1
ATOM 523 O O . MET A 1 67 ? -14.979 4.333 6.328 1.00 84.69 67 MET A O 1
ATOM 527 N N . TYR A 1 68 ? -14.473 3.108 4.533 1.00 85.50 68 TYR A N 1
ATOM 528 C CA . TYR A 1 68 ? -14.345 4.254 3.636 1.00 85.50 68 TYR A CA 1
ATOM 529 C C . TYR A 1 68 ? -15.180 4.077 2.372 1.00 85.50 68 TYR A C 1
ATOM 531 O O . TYR A 1 68 ? -15.030 3.078 1.670 1.00 85.50 68 TYR A O 1
ATOM 539 N N . THR A 1 69 ? -16.004 5.078 2.061 1.00 83.25 69 THR A N 1
ATOM 540 C CA . THR A 1 69 ? -16.823 5.139 0.845 1.00 83.25 69 THR A CA 1
ATOM 541 C C . THR A 1 69 ? -16.187 6.081 -0.166 1.00 83.25 69 THR A C 1
ATOM 543 O O . THR A 1 69 ? -15.937 7.246 0.141 1.00 83.25 69 THR A O 1
ATOM 546 N N . PHE A 1 70 ? -15.973 5.606 -1.391 1.00 83.38 70 PHE A N 1
ATOM 547 C CA . PHE A 1 70 ? -15.396 6.427 -2.451 1.00 83.38 70 PHE A CA 1
ATOM 548 C C . PHE A 1 70 ? -16.425 7.456 -2.953 1.00 83.38 70 PHE A C 1
ATOM 550 O O . PHE A 1 70 ? -17.575 7.086 -3.212 1.00 83.38 70 PHE A O 1
ATOM 557 N N . PRO A 1 71 ? -16.051 8.739 -3.105 1.00 82.44 71 PRO A N 1
ATOM 558 C CA . PRO A 1 71 ? -16.909 9.726 -3.751 1.00 82.44 71 PRO A CA 1
ATOM 559 C C . PRO A 1 71 ? -17.020 9.448 -5.261 1.00 82.44 71 PRO A C 1
ATOM 561 O O . PRO A 1 71 ? -16.138 8.828 -5.851 1.00 82.44 71 PRO A O 1
ATOM 564 N N . LYS A 1 72 ? -18.104 9.925 -5.893 1.00 75.75 72 LYS A N 1
ATOM 565 C CA . LYS A 1 72 ? -18.486 9.571 -7.279 1.00 75.75 72 LYS A CA 1
ATOM 566 C C . LYS A 1 72 ? -17.417 9.875 -8.342 1.00 75.75 72 LYS A C 1
ATOM 568 O O . LYS A 1 72 ? -17.382 9.185 -9.352 1.00 75.75 72 LYS A O 1
ATOM 573 N N . ASP A 1 73 ? -16.541 10.846 -8.090 1.00 77.12 73 ASP A N 1
ATOM 574 C CA . ASP A 1 73 ? -15.555 11.342 -9.062 1.00 77.12 73 ASP A CA 1
ATOM 575 C C . ASP A 1 73 ? -14.110 10.881 -8.773 1.00 77.12 73 ASP A C 1
ATOM 577 O O . ASP A 1 73 ? -13.151 11.408 -9.346 1.00 77.12 73 ASP A O 1
ATOM 581 N N . VAL A 1 74 ? -13.921 9.921 -7.857 1.00 78.69 74 VAL A N 1
ATOM 582 C CA . VAL A 1 74 ? -12.591 9.462 -7.424 1.00 78.69 74 VAL A CA 1
ATOM 583 C C . VAL A 1 74 ? -12.476 7.946 -7.541 1.00 78.6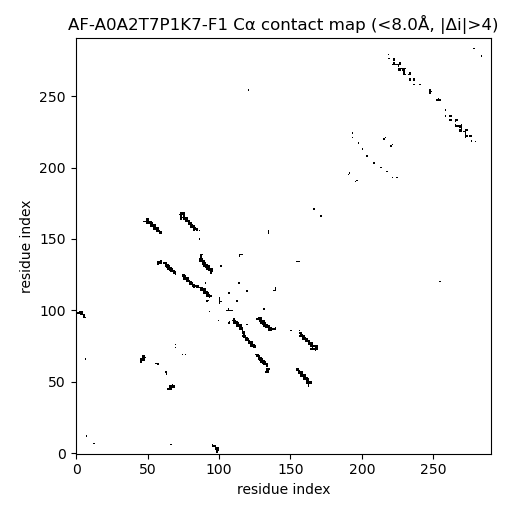9 74 VAL A C 1
ATOM 585 O O . VAL A 1 74 ? -13.064 7.199 -6.767 1.00 78.69 74 VAL A O 1
ATOM 588 N N . ASP A 1 75 ? -11.639 7.487 -8.472 1.00 78.62 75 ASP A N 1
ATOM 589 C CA . ASP A 1 75 ? -11.397 6.053 -8.701 1.00 78.62 75 ASP A CA 1
ATOM 590 C C . ASP A 1 75 ? -10.384 5.443 -7.727 1.00 78.62 75 ASP A C 1
ATOM 592 O O . ASP A 1 75 ? -10.366 4.236 -7.483 1.00 78.62 75 ASP A O 1
ATOM 596 N N . THR A 1 76 ? -9.486 6.285 -7.220 1.00 82.12 76 THR A N 1
ATOM 597 C CA . THR A 1 76 ? -8.307 5.869 -6.464 1.00 82.12 76 THR A CA 1
ATOM 598 C C . THR A 1 76 ? -8.091 6.794 -5.280 1.00 82.12 76 THR A C 1
ATOM 600 O O . THR A 1 76 ? -8.031 8.018 -5.446 1.00 82.12 76 THR A O 1
ATOM 603 N N . VAL A 1 77 ? -7.874 6.229 -4.097 1.00 86.56 77 VAL A N 1
ATOM 604 C CA . VAL A 1 77 ? -7.515 7.000 -2.899 1.00 86.56 77 VAL A CA 1
ATOM 605 C C . VAL A 1 77 ? -6.231 6.475 -2.285 1.00 86.56 77 VAL A C 1
ATOM 607 O O . VAL A 1 77 ? -5.889 5.297 -2.410 1.00 86.56 77 VAL A O 1
ATOM 610 N N . LEU A 1 78 ? -5.509 7.373 -1.630 1.00 87.31 78 LEU A N 1
ATOM 611 C CA . LEU A 1 78 ? -4.326 7.051 -0.859 1.00 87.31 78 LEU A CA 1
ATOM 612 C C . LEU A 1 78 ? -4.710 7.024 0.615 1.00 87.31 78 LEU A C 1
ATOM 614 O O . LEU A 1 78 ? -4.999 8.065 1.204 1.00 87.31 78 LEU A O 1
ATOM 618 N N . LEU A 1 79 ? -4.667 5.834 1.201 1.00 89.25 79 LEU A N 1
ATOM 619 C CA . LEU A 1 79 ? -4.718 5.643 2.641 1.00 89.25 79 LEU A CA 1
ATOM 620 C C . LEU A 1 79 ? -3.302 5.803 3.192 1.00 89.25 79 LEU A C 1
ATOM 622 O O . LEU A 1 79 ? -2.412 5.030 2.841 1.00 89.25 79 LEU A O 1
ATOM 626 N N . ARG A 1 80 ? -3.096 6.796 4.053 1.00 89.56 80 ARG A N 1
ATOM 627 C CA . ARG A 1 80 ? -1.847 7.044 4.772 1.00 89.56 80 ARG A CA 1
ATOM 628 C C . ARG A 1 80 ? -2.068 6.748 6.244 1.00 89.56 80 ARG A C 1
ATOM 630 O O . ARG A 1 80 ? -2.997 7.282 6.844 1.00 89.56 80 ARG A O 1
ATOM 637 N N . VAL A 1 81 ? -1.189 5.946 6.824 1.00 90.56 81 VAL A N 1
ATOM 638 C CA . VAL A 1 81 ? -1.196 5.681 8.261 1.00 90.56 81 VAL A CA 1
ATOM 639 C C . VAL A 1 81 ? 0.169 6.028 8.825 1.00 90.56 81 VAL A C 1
ATOM 641 O O . VAL A 1 81 ? 1.191 5.615 8.275 1.00 90.56 81 VAL A O 1
ATOM 644 N N . THR A 1 82 ? 0.192 6.823 9.889 1.00 90.56 82 THR A N 1
ATOM 645 C CA . THR A 1 82 ? 1.427 7.263 10.546 1.00 90.56 82 THR A CA 1
ATOM 646 C C . THR A 1 82 ? 1.373 7.031 12.049 1.00 90.56 82 THR A C 1
ATOM 648 O O . THR A 1 82 ? 0.302 7.022 12.646 1.00 90.56 82 THR A O 1
ATOM 651 N N . SER A 1 83 ? 2.543 6.816 12.638 1.00 89.31 83 SER A N 1
ATOM 652 C CA . SER A 1 83 ? 2.769 6.480 14.039 1.00 89.31 83 SER A CA 1
ATOM 653 C C . SER A 1 83 ? 4.089 7.085 14.491 1.00 89.31 83 SER A C 1
ATOM 655 O O . SER A 1 83 ? 5.084 7.000 13.765 1.00 89.31 83 SER A O 1
ATOM 657 N N . ASN A 1 84 ? 4.108 7.625 15.705 1.00 86.56 84 ASN A N 1
ATOM 658 C CA . ASN A 1 84 ? 5.350 8.015 16.376 1.00 86.56 84 ASN A CA 1
ATOM 659 C C . ASN A 1 84 ? 5.957 6.846 17.169 1.00 86.56 84 ASN A C 1
ATOM 661 O O . ASN A 1 84 ? 7.147 6.863 17.473 1.00 86.56 84 ASN A O 1
ATOM 665 N N . ASP A 1 85 ? 5.163 5.810 17.451 1.00 81.44 85 ASP A N 1
ATOM 666 C CA . ASP A 1 85 ? 5.603 4.648 18.216 1.00 81.44 85 ASP A CA 1
ATOM 667 C C . ASP A 1 85 ? 6.387 3.656 17.336 1.00 81.44 85 ASP A C 1
ATOM 669 O O . ASP A 1 85 ? 5.942 3.349 16.222 1.00 81.44 85 ASP A O 1
ATOM 673 N N . PRO A 1 86 ? 7.497 3.078 17.839 1.00 77.81 86 PRO A N 1
ATOM 674 C CA . PRO A 1 86 ? 8.308 2.093 17.119 1.00 77.81 86 PRO A CA 1
ATOM 675 C C . PRO A 1 86 ? 7.719 0.673 17.154 1.00 77.81 86 PRO A C 1
ATOM 677 O O . PRO A 1 86 ? 8.321 -0.256 16.612 1.00 77.81 86 PRO A O 1
ATOM 680 N N . LEU A 1 87 ? 6.576 0.476 17.820 1.00 80.12 87 LEU A N 1
ATOM 681 C CA . LEU A 1 87 ? 5.877 -0.808 17.863 1.00 80.12 87 LEU A CA 1
ATOM 682 C C . LEU A 1 87 ? 5.427 -1.208 16.462 1.00 80.12 87 LEU A C 1
ATOM 684 O O . LEU A 1 87 ? 5.037 -0.365 15.660 1.00 80.12 87 LEU A O 1
ATOM 688 N N . CYS A 1 88 ? 5.454 -2.496 16.15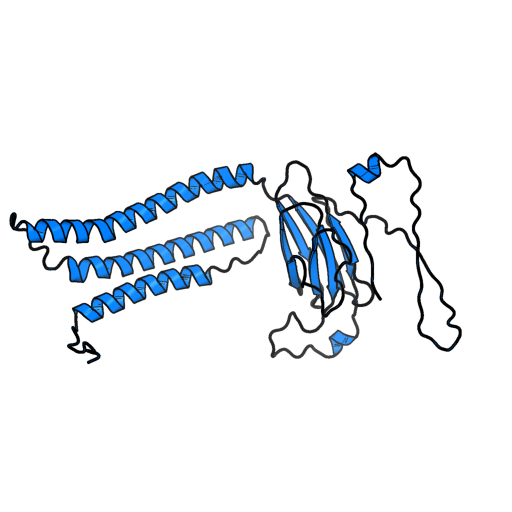6 1.00 84.38 88 CYS A N 1
ATOM 689 C CA . CYS A 1 88 ? 5.006 -2.987 14.865 1.00 84.38 88 CYS A CA 1
ATOM 690 C C . CYS A 1 88 ? 3.480 -3.185 14.856 1.00 84.38 88 CYS A C 1
ATOM 692 O O . CYS A 1 88 ? 2.858 -3.492 15.875 1.00 84.38 88 CYS A O 1
ATOM 694 N N . ALA A 1 89 ? 2.850 -2.918 13.716 1.00 86.44 89 ALA A N 1
ATOM 695 C CA . ALA A 1 89 ? 1.422 -3.113 13.508 1.00 86.44 89 ALA A CA 1
ATOM 696 C C . ALA A 1 89 ? 1.141 -3.570 12.082 1.00 86.44 89 ALA A C 1
ATOM 698 O O . ALA A 1 89 ? 1.825 -3.160 11.149 1.00 86.44 89 ALA A O 1
ATOM 699 N N . VAL A 1 90 ? 0.107 -4.382 11.921 1.00 87.75 90 VAL A N 1
ATOM 700 C CA . VAL A 1 90 ? -0.432 -4.807 10.636 1.00 87.75 90 VAL A CA 1
ATOM 701 C C . VAL A 1 90 ? -1.641 -3.945 10.322 1.00 87.75 90 VAL A C 1
ATOM 703 O O . VAL A 1 90 ? -2.547 -3.807 11.146 1.00 87.75 90 VAL A O 1
ATOM 706 N N . ILE A 1 91 ? -1.654 -3.375 9.122 1.00 89.12 91 ILE A N 1
ATOM 707 C CA . ILE A 1 91 ? -2.841 -2.764 8.536 1.00 89.12 91 ILE A CA 1
ATOM 708 C C . ILE A 1 91 ? -3.353 -3.703 7.462 1.00 89.12 91 ILE A C 1
ATOM 710 O O . ILE A 1 91 ? -2.596 -4.098 6.573 1.00 89.12 91 ILE A O 1
AT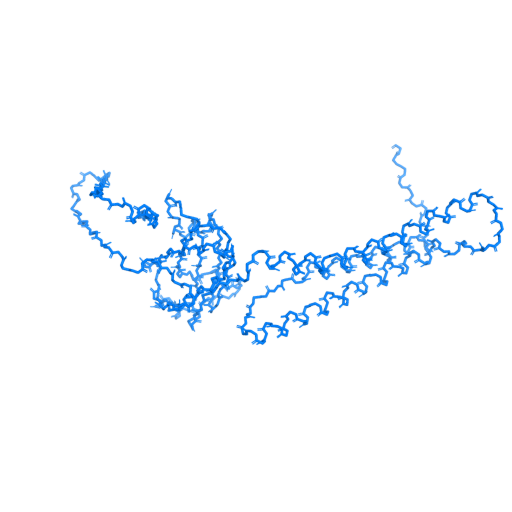OM 714 N N . SER A 1 92 ? -4.639 -4.018 7.526 1.00 89.31 92 SER A N 1
ATOM 715 C CA . SER A 1 92 ? -5.327 -4.817 6.524 1.00 89.31 92 SER A CA 1
ATOM 716 C C . SER A 1 92 ? -6.495 -4.028 5.948 1.00 89.31 92 SER A C 1
ATOM 718 O O . SER A 1 92 ? -7.288 -3.427 6.669 1.00 89.31 92 SER A O 1
ATOM 720 N N . VAL A 1 93 ? -6.553 -4.000 4.627 1.00 89.50 93 VAL A N 1
ATOM 721 C CA . VAL A 1 93 ? -7.536 -3.310 3.805 1.00 89.50 93 VAL A CA 1
ATOM 722 C C . VAL A 1 93 ? -8.333 -4.387 3.097 1.00 89.50 93 VAL A C 1
ATOM 724 O O . VAL A 1 93 ? -7.836 -5.021 2.163 1.00 89.50 93 VAL A O 1
ATOM 727 N N . GLN A 1 94 ? -9.576 -4.568 3.520 1.00 86.31 94 GLN A N 1
ATOM 728 C CA . GLN A 1 94 ? -10.443 -5.628 3.017 1.00 86.31 94 GLN A CA 1
ATOM 729 C C . GLN A 1 94 ? -11.674 -5.031 2.329 1.00 86.31 94 GLN A C 1
ATOM 731 O O . GLN A 1 94 ? -12.167 -3.986 2.764 1.00 86.31 94 GLN A O 1
ATOM 736 N N . PRO A 1 95 ? -12.186 -5.660 1.257 1.00 82.38 95 PRO A N 1
ATOM 737 C CA . PRO A 1 95 ? -13.502 -5.317 0.741 1.00 82.38 95 PRO A CA 1
ATOM 738 C C . PRO A 1 95 ? -14.566 -5.595 1.809 1.00 82.38 95 PRO A C 1
ATOM 740 O O . PRO A 1 95 ? -14.387 -6.449 2.678 1.00 82.38 95 PRO A O 1
ATOM 743 N N . ILE A 1 96 ? -15.702 -4.909 1.716 1.00 75.44 96 ILE A N 1
ATOM 744 C CA . ILE A 1 96 ? -16.869 -5.156 2.568 1.00 75.44 96 ILE A CA 1
ATOM 745 C C . ILE A 1 96 ? -17.478 -6.547 2.300 1.00 75.44 96 ILE A C 1
ATOM 747 O O . ILE A 1 96 ? -18.399 -6.723 1.503 1.00 75.44 96 ILE A O 1
ATOM 751 N N . LYS A 1 97 ? -16.942 -7.575 2.955 1.00 74.06 97 LYS A N 1
ATOM 752 C CA . LYS A 1 97 ? -17.444 -8.950 2.893 1.00 74.06 97 LYS A CA 1
ATOM 753 C C . LYS A 1 97 ? -17.373 -9.564 4.285 1.00 74.06 97 LYS A C 1
ATOM 755 O O . LYS A 1 97 ? -16.368 -9.420 4.967 1.00 74.06 97 LYS A O 1
ATOM 760 N N . CYS A 1 98 ? -18.449 -10.221 4.704 1.00 71.56 98 CYS A N 1
ATOM 761 C CA . CYS A 1 98 ? -18.516 -10.878 6.006 1.00 71.56 98 CYS A CA 1
ATOM 762 C C . CYS A 1 98 ? -18.102 -12.357 5.870 1.00 71.56 98 CYS A C 1
ATOM 764 O O . CYS A 1 98 ? -18.509 -12.989 4.887 1.00 71.56 98 CYS A O 1
ATOM 766 N N . PRO A 1 99 ? -17.363 -12.929 6.841 1.00 75.06 99 PRO A N 1
ATOM 767 C CA . PRO A 1 99 ? -16.786 -12.284 8.031 1.00 75.06 99 PRO A CA 1
ATOM 768 C C . PRO A 1 99 ? -15.535 -11.446 7.704 1.00 75.06 99 PRO A C 1
ATOM 770 O O . PRO A 1 99 ? -14.901 -11.651 6.671 1.00 75.06 99 PRO A O 1
ATOM 773 N N . VAL A 1 100 ? -15.186 -10.502 8.584 1.00 77.38 100 VAL A N 1
ATOM 774 C CA . VAL A 1 100 ? -13.924 -9.748 8.480 1.00 77.38 100 VAL A CA 1
ATOM 775 C C . VAL A 1 100 ? -12.818 -10.571 9.126 1.00 77.38 100 VAL A C 1
ATOM 777 O O . VAL A 1 100 ? -12.975 -10.988 10.268 1.00 77.38 100 VAL A O 1
ATOM 780 N N . LEU A 1 101 ? -11.719 -10.786 8.402 1.00 81.50 101 LEU A N 1
ATOM 781 C CA . LEU A 1 101 ? -10.583 -11.582 8.872 1.00 81.50 101 LEU A CA 1
ATOM 782 C C . LEU A 1 101 ? -9.656 -10.709 9.729 1.00 81.50 101 LEU A C 1
ATOM 784 O O . LEU A 1 101 ? -9.018 -9.787 9.206 1.00 81.50 101 LEU A O 1
ATOM 788 N N . ASP A 1 102 ? -9.635 -10.938 11.041 1.00 77.56 102 ASP A N 1
ATOM 789 C CA . ASP A 1 102 ? -8.908 -10.131 12.031 1.00 77.56 102 ASP A CA 1
ATOM 790 C C . ASP A 1 102 ? -7.992 -10.928 12.980 1.00 77.56 102 ASP A C 1
ATOM 792 O O . ASP A 1 102 ? -7.322 -10.352 13.854 1.00 77.56 102 ASP A O 1
ATOM 796 N N . LEU A 1 103 ? -7.920 -12.243 12.793 1.00 80.06 103 LEU A N 1
ATOM 797 C CA . LEU A 1 103 ? -7.045 -13.138 13.535 1.00 80.06 103 LEU A CA 1
ATOM 798 C C . LEU A 1 103 ? -5.617 -13.046 12.985 1.00 80.06 103 LEU A C 1
ATOM 800 O O . LEU A 1 103 ? -5.389 -12.703 11.833 1.00 80.06 103 LEU A O 1
ATOM 804 N N . ASP A 1 104 ? -4.608 -13.353 13.804 1.00 77.25 104 ASP A N 1
ATOM 805 C CA . ASP A 1 104 ? -3.206 -13.246 13.352 1.00 77.25 104 ASP A CA 1
ATOM 806 C C . ASP A 1 104 ? -2.847 -14.227 12.226 1.00 77.25 104 ASP A C 1
ATOM 808 O O . ASP A 1 104 ? -1.891 -13.984 11.490 1.00 77.25 104 ASP A O 1
ATOM 812 N N . GLU A 1 105 ? -3.615 -15.310 12.101 1.00 77.81 105 GLU A N 1
ATOM 813 C CA . GLU A 1 105 ? -3.445 -16.366 11.100 1.00 77.81 105 GLU A CA 1
ATOM 814 C C . GLU A 1 105 ? -4.123 -16.031 9.766 1.00 77.81 105 GLU A C 1
ATOM 816 O O . GLU A 1 105 ? -3.640 -16.441 8.713 1.00 77.81 105 GLU A O 1
ATOM 821 N N . ASP A 1 106 ? -5.231 -15.284 9.796 1.00 84.25 106 ASP A N 1
ATOM 822 C CA . ASP A 1 106 ? -6.042 -14.991 8.611 1.00 84.25 106 ASP A CA 1
ATOM 823 C C . ASP A 1 106 ? -5.889 -13.545 8.113 1.00 84.25 106 ASP A C 1
ATOM 825 O O . ASP A 1 106 ? -6.196 -13.260 6.946 1.00 84.25 106 ASP A O 1
ATOM 829 N N . ILE A 1 107 ? -5.354 -12.645 8.948 1.00 79.12 107 ILE A N 1
ATOM 830 C CA . ILE A 1 107 ? -5.146 -11.242 8.613 1.00 79.12 107 ILE A CA 1
ATOM 831 C C . ILE A 1 107 ? -4.239 -11.122 7.389 1.00 79.12 107 ILE A C 1
ATOM 833 O O . ILE A 1 107 ? -3.066 -11.486 7.387 1.00 79.12 107 ILE A O 1
ATOM 837 N N . GLY A 1 108 ? -4.807 -10.576 6.317 1.00 78.25 108 GLY A N 1
ATOM 838 C CA . GLY A 1 108 ? -4.102 -10.397 5.052 1.00 78.25 108 GLY A CA 1
ATOM 839 C C . GLY A 1 108 ? -4.343 -11.486 4.008 1.00 78.25 108 GLY A C 1
ATOM 840 O O . GLY A 1 108 ? -3.933 -11.297 2.863 1.00 78.25 108 GLY A O 1
ATOM 841 N N . SER A 1 109 ? -5.080 -12.549 4.342 1.00 83.00 109 SER A N 1
ATOM 842 C CA . SER A 1 109 ? -5.536 -13.554 3.366 1.00 83.00 109 SER A CA 1
ATOM 843 C C . SER A 1 109 ? -6.497 -12.967 2.330 1.00 83.00 109 SER A C 1
ATOM 845 O O . SER A 1 109 ? -6.557 -13.416 1.187 1.00 83.00 109 SER A O 1
ATOM 847 N N . VAL A 1 110 ? -7.257 -11.945 2.729 1.00 83.38 110 VAL A N 1
ATOM 848 C CA . VAL A 1 110 ? -8.195 -11.216 1.874 1.00 83.38 110 VAL A CA 1
ATOM 849 C C . VAL A 1 110 ? -7.769 -9.755 1.787 1.00 8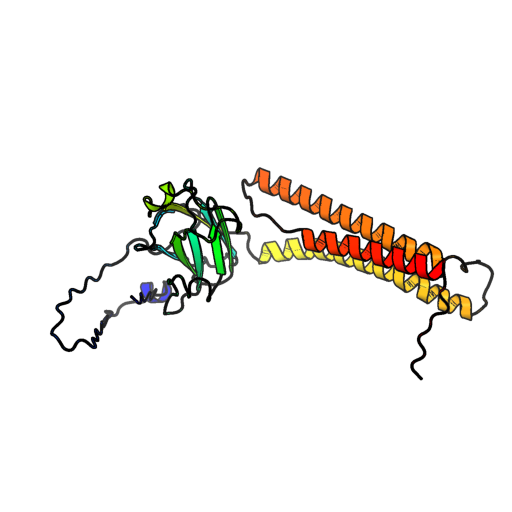3.38 110 VAL A C 1
ATOM 851 O O . VAL A 1 110 ? -7.377 -9.144 2.779 1.00 83.38 110 VAL A O 1
ATOM 854 N N . GLY A 1 111 ? -7.891 -9.177 0.591 1.00 85.00 111 GLY A N 1
ATOM 855 C CA . GLY A 1 111 ? -7.581 -7.772 0.353 1.00 85.00 111 GLY A CA 1
ATOM 856 C C . GLY A 1 111 ? -6.079 -7.489 0.294 1.00 85.00 111 GLY A C 1
ATOM 857 O O . GLY A 1 111 ? -5.301 -8.297 -0.207 1.00 85.00 111 GLY A O 1
ATOM 858 N N . LYS A 1 112 ? -5.675 -6.300 0.745 1.00 87.56 112 LYS A N 1
ATOM 859 C CA . LYS A 1 112 ? -4.271 -5.864 0.796 1.00 87.56 112 LYS A CA 1
ATOM 860 C C . LYS A 1 112 ? -3.860 -5.697 2.249 1.00 87.56 112 LYS A C 1
ATOM 862 O O . LYS A 1 112 ? -4.622 -5.148 3.033 1.00 87.56 112 LYS A O 1
ATOM 867 N N . HIS A 1 113 ? -2.644 -6.086 2.600 1.00 89.12 113 HIS A N 1
ATOM 868 C CA . HIS A 1 113 ? -2.120 -5.899 3.947 1.00 89.12 113 HIS A CA 1
ATOM 869 C C . HIS A 1 113 ? -0.666 -5.435 3.906 1.00 89.12 113 HIS A C 1
ATOM 871 O O . HIS A 1 113 ? 0.045 -5.664 2.928 1.00 89.12 113 HIS A O 1
ATOM 877 N N . GLN A 1 114 ? -0.239 -4.736 4.951 1.00 87.62 114 GLN A N 1
ATOM 878 C CA . GLN A 1 114 ? 1.138 -4.285 5.118 1.00 87.62 114 GLN A CA 1
ATOM 879 C C . GLN A 1 114 ? 1.455 -4.165 6.607 1.00 87.62 114 GLN A C 1
ATOM 881 O O . GLN A 1 114 ? 0.629 -3.695 7.393 1.00 87.62 114 GLN A O 1
ATOM 886 N N . THR A 1 115 ? 2.665 -4.558 6.988 1.00 87.62 115 THR A N 1
ATOM 887 C CA . THR A 1 115 ? 3.220 -4.308 8.318 1.00 87.62 115 THR A CA 1
ATOM 888 C C . THR A 1 115 ? 3.894 -2.935 8.357 1.00 87.62 115 THR A C 1
ATOM 890 O O . THR A 1 115 ? 4.442 -2.457 7.362 1.00 87.62 115 THR A O 1
ATOM 893 N N . MET A 1 116 ? 3.837 -2.256 9.500 1.00 86.00 116 MET A N 1
ATOM 894 C CA . MET A 1 116 ? 4.487 -0.964 9.696 1.00 86.00 116 MET A CA 1
ATOM 895 C C . MET A 1 116 ? 4.961 -0.730 11.125 1.00 86.00 116 MET A C 1
ATOM 897 O O . MET A 1 116 ? 4.279 -1.041 12.105 1.00 86.00 116 MET A O 1
ATOM 901 N N . THR A 1 117 ? 6.099 -0.052 11.230 1.00 84.56 117 THR A N 1
ATOM 902 C CA . THR A 1 117 ? 6.554 0.603 12.459 1.00 84.56 117 THR A CA 1
ATOM 903 C C . THR A 1 117 ? 6.016 2.030 12.502 1.00 84.56 117 THR A C 1
ATOM 905 O O . THR A 1 117 ? 5.069 2.306 13.227 1.00 84.56 117 THR A O 1
ATOM 908 N N . THR A 1 118 ? 6.516 2.930 11.658 1.00 85.12 118 THR A N 1
ATOM 909 C CA . THR A 1 118 ? 6.169 4.361 11.724 1.00 85.12 118 THR A CA 1
ATOM 910 C C . THR A 1 118 ? 5.179 4.808 10.657 1.00 85.12 118 THR A C 1
ATOM 912 O O . THR A 1 118 ? 4.383 5.711 10.901 1.00 85.12 118 THR A O 1
ATOM 915 N N . LYS A 1 119 ? 5.218 4.226 9.454 1.00 88.50 119 LYS A N 1
ATOM 916 C CA . LYS A 1 119 ? 4.408 4.682 8.316 1.00 88.50 119 LYS A CA 1
ATOM 917 C C . LYS A 1 119 ? 3.964 3.512 7.443 1.00 88.50 119 LYS A C 1
ATOM 919 O O . LYS A 1 119 ? 4.742 2.593 7.208 1.00 88.50 119 LYS A O 1
ATOM 924 N N . ALA A 1 120 ? 2.754 3.603 6.906 1.00 87.75 120 ALA A N 1
ATOM 925 C CA . ALA A 1 120 ? 2.232 2.733 5.855 1.00 87.75 120 ALA A CA 1
ATOM 926 C C . ALA A 1 120 ? 1.412 3.542 4.851 1.00 87.75 120 ALA A C 1
ATOM 928 O O . ALA A 1 120 ? 0.856 4.598 5.183 1.00 87.75 120 ALA A O 1
ATOM 929 N N . ALA A 1 121 ? 1.314 3.034 3.626 1.00 88.81 121 ALA A N 1
ATOM 930 C CA . ALA A 1 121 ? 0.543 3.677 2.577 1.00 88.81 121 ALA A CA 1
ATOM 931 C C . ALA A 1 121 ? -0.076 2.647 1.629 1.00 88.81 121 ALA A C 1
ATOM 933 O O . ALA A 1 121 ? 0.627 1.790 1.101 1.00 88.81 121 ALA A O 1
ATOM 934 N N . PHE A 1 122 ? -1.371 2.788 1.346 1.00 86.75 122 PHE A N 1
ATOM 935 C CA . PHE A 1 122 ? -2.091 1.924 0.412 1.00 86.75 122 PHE A CA 1
ATOM 936 C C . PHE A 1 122 ? -2.769 2.744 -0.678 1.00 86.75 122 PHE A C 1
ATOM 938 O O . PHE A 1 122 ? -3.474 3.712 -0.395 1.00 86.75 122 PHE A O 1
ATOM 945 N N . PHE A 1 123 ? -2.606 2.303 -1.925 1.00 86.19 123 PHE A N 1
ATOM 946 C CA . PHE A 1 123 ? -3.462 2.735 -3.024 1.00 86.19 123 PHE A CA 1
ATOM 947 C C . PHE A 1 123 ? -4.680 1.820 -3.090 1.00 86.19 123 PHE A C 1
ATOM 949 O O . PHE A 1 123 ? -4.563 0.606 -3.320 1.00 86.19 123 PHE A O 1
ATOM 956 N N . LEU A 1 124 ? -5.840 2.416 -2.851 1.00 84.81 124 LEU A N 1
ATOM 957 C CA . LEU A 1 124 ? -7.122 1.734 -2.818 1.00 84.81 124 LEU A CA 1
ATOM 958 C C . LEU A 1 124 ? -7.864 2.022 -4.115 1.00 84.81 124 LEU A C 1
ATOM 960 O O . LEU A 1 124 ? -7.962 3.176 -4.532 1.00 84.81 124 LEU A O 1
ATOM 964 N N . GLU A 1 125 ? -8.354 0.958 -4.738 1.00 78.88 125 GLU A N 1
ATOM 965 C CA . GLU A 1 125 ? -9.099 0.980 -5.992 1.00 78.88 125 GLU A CA 1
ATOM 966 C C . GLU A 1 125 ? -10.392 0.197 -5.747 1.00 78.88 125 GLU A C 1
ATOM 968 O O . GLU A 1 125 ? -10.327 -0.927 -5.250 1.00 78.88 125 GLU A O 1
ATOM 973 N N . ALA A 1 126 ? -11.533 0.788 -6.104 1.00 64.81 126 ALA A N 1
ATOM 974 C CA . ALA A 1 126 ? -12.884 0.233 -5.955 1.00 64.81 126 ALA A CA 1
ATOM 975 C C . ALA A 1 126 ? -13.512 0.223 -4.535 1.00 64.81 126 ALA A C 1
ATOM 977 O O . ALA A 1 126 ? -12.855 0.362 -3.506 1.00 64.81 126 ALA A O 1
ATOM 978 N N . LEU A 1 127 ? -14.849 0.134 -4.554 1.00 65.75 127 LEU A N 1
ATOM 979 C CA . LEU A 1 127 ? -15.840 0.571 -3.559 1.00 65.75 127 LEU A CA 1
ATOM 980 C C . LEU A 1 127 ? -15.756 -0.124 -2.180 1.00 65.75 127 LEU A C 1
ATOM 982 O O . LEU A 1 127 ? -15.721 -1.348 -2.110 1.00 65.75 127 LEU A O 1
ATOM 986 N N . TYR A 1 128 ? -15.873 0.679 -1.112 1.00 69.94 128 TYR A N 1
ATOM 987 C CA . TYR A 1 128 ? -16.000 0.301 0.307 1.00 69.94 128 TYR A CA 1
ATOM 988 C C . TYR A 1 128 ? -14.864 -0.554 0.887 1.00 69.94 128 TYR A C 1
ATOM 990 O O . TYR A 1 128 ? -14.779 -1.762 0.673 1.00 69.94 128 TYR A O 1
ATOM 998 N N . VAL A 1 129 ? -14.026 0.079 1.708 1.00 67.06 129 VAL A N 1
ATOM 999 C CA . VAL A 1 129 ? -12.856 -0.558 2.328 1.00 67.06 129 VAL A CA 1
ATOM 1000 C C . VAL A 1 129 ? -13.000 -0.599 3.839 1.00 67.06 129 VAL A C 1
ATOM 1002 O O . VAL A 1 129 ? -13.259 0.440 4.440 1.00 67.06 129 VAL A O 1
ATOM 1005 N N . ILE A 1 130 ? -12.761 -1.769 4.434 1.00 72.19 130 ILE A N 1
ATOM 1006 C CA . ILE A 1 130 ? -12.563 -1.940 5.873 1.00 72.19 130 ILE A CA 1
ATOM 1007 C C . ILE A 1 130 ? -11.065 -1.853 6.164 1.00 72.19 130 ILE A C 1
ATOM 1009 O O . ILE A 1 130 ? -10.290 -2.674 5.673 1.00 72.19 130 ILE A O 1
ATOM 1013 N N . VAL A 1 131 ? -10.663 -0.854 6.945 1.00 74.25 131 VAL A N 1
ATOM 1014 C CA . VAL A 1 131 ? -9.296 -0.699 7.448 1.00 74.25 131 VAL A CA 1
ATOM 1015 C C . VAL A 1 131 ? -9.240 -1.279 8.850 1.00 74.25 131 VAL A C 1
ATOM 1017 O O . VAL A 1 131 ? -9.811 -0.709 9.778 1.00 74.25 131 VAL A O 1
ATOM 1020 N N . LEU A 1 132 ? -8.554 -2.406 8.982 1.00 75.88 132 LEU A N 1
ATOM 1021 C CA . LEU A 1 132 ? -8.227 -3.056 10.241 1.00 75.88 132 LEU A CA 1
ATOM 1022 C C . LEU A 1 132 ? -6.805 -2.678 10.637 1.00 75.88 132 LEU A C 1
ATOM 1024 O O . LEU A 1 132 ? -5.896 -2.786 9.811 1.00 75.88 132 LEU A O 1
ATOM 1028 N N . VAL A 1 133 ? -6.596 -2.307 11.899 1.00 77.00 133 VAL A N 1
ATOM 1029 C CA . VAL A 1 133 ? -5.244 -2.138 12.436 1.00 77.00 133 VAL A CA 1
ATOM 1030 C C . VAL A 1 133 ? -5.048 -2.901 13.737 1.00 77.00 133 VAL A C 1
ATOM 1032 O O . VAL A 1 133 ? -5.820 -2.736 14.685 1.00 77.00 133 VAL A O 1
ATOM 1035 N N . LYS A 1 134 ? -3.986 -3.712 13.777 1.00 79.25 134 LYS A N 1
ATOM 1036 C CA . LYS A 1 134 ? -3.639 -4.578 14.906 1.00 79.25 134 LYS A CA 1
ATOM 1037 C C . LYS A 1 134 ? -2.128 -4.549 15.174 1.00 79.25 134 LYS A C 1
ATOM 1039 O O . LYS A 1 134 ? -1.353 -4.756 14.241 1.00 79.25 134 LYS A O 1
ATOM 1044 N N . PRO A 1 135 ? -1.667 -4.290 16.407 1.00 75.75 135 PRO A N 1
ATOM 1045 C CA . PRO A 1 135 ? -0.251 -4.405 16.754 1.00 75.75 135 PRO A CA 1
ATOM 1046 C C . PRO A 1 135 ? 0.256 -5.846 16.605 1.00 75.75 135 PRO A C 1
ATOM 1048 O O . PRO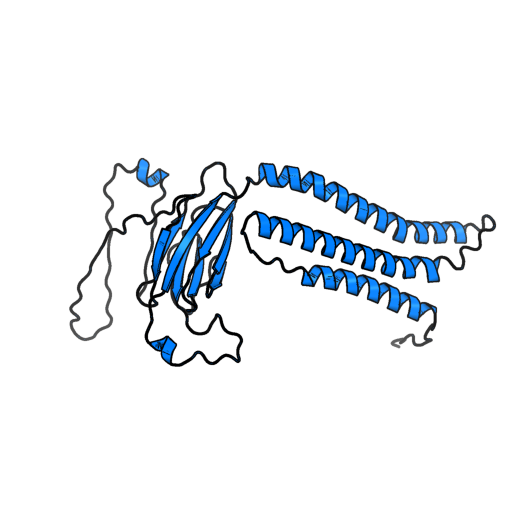 A 1 135 ? -0.457 -6.783 16.951 1.00 75.75 135 PRO A O 1
ATOM 1051 N N . LYS A 1 136 ? 1.492 -6.022 16.129 1.00 72.31 136 LYS A N 1
ATOM 1052 C CA . LYS A 1 136 ? 2.160 -7.327 15.980 1.00 72.31 136 LYS A CA 1
ATOM 1053 C C . LYS A 1 136 ? 3.633 -7.169 16.330 1.00 72.31 136 LYS A C 1
ATOM 1055 O O . LYS A 1 136 ? 4.229 -6.197 15.899 1.00 72.31 136 LYS A O 1
ATOM 1060 N N . LEU A 1 137 ? 4.227 -8.061 17.122 1.00 66.06 137 LEU A N 1
ATOM 1061 C CA . LEU A 1 137 ? 5.583 -7.844 17.657 1.00 66.06 137 LEU A CA 1
ATOM 1062 C C . LEU A 1 137 ? 6.720 -8.250 16.704 1.00 66.06 137 LEU A C 1
ATOM 1064 O O . LEU A 1 137 ? 7.804 -7.685 16.801 1.00 66.06 137 LEU A O 1
ATOM 1068 N N . THR A 1 138 ? 6.491 -9.198 15.795 1.00 66.69 138 THR A N 1
ATOM 1069 C CA . THR A 1 138 ? 7.574 -9.940 15.117 1.00 66.69 138 THR A CA 1
ATOM 1070 C C . THR A 1 138 ? 7.741 -9.651 13.626 1.00 66.69 138 THR A C 1
ATOM 1072 O O . THR A 1 138 ? 8.733 -10.062 13.043 1.00 66.69 138 THR A O 1
ATOM 1075 N N . ASP A 1 139 ? 6.815 -8.927 12.995 1.00 68.12 139 ASP A N 1
ATOM 1076 C CA . ASP A 1 139 ? 6.739 -8.879 11.522 1.00 68.12 139 ASP A CA 1
ATOM 1077 C C . ASP A 1 139 ? 7.400 -7.650 10.881 1.00 68.12 139 ASP A C 1
ATOM 1079 O O . ASP A 1 139 ? 7.427 -7.522 9.657 1.00 68.12 139 ASP A O 1
ATOM 1083 N N . CYS A 1 140 ? 7.895 -6.708 11.686 1.00 70.31 140 CYS A N 1
ATOM 1084 C CA . CYS A 1 140 ? 8.541 -5.497 11.171 1.00 70.31 140 CYS A CA 1
ATOM 1085 C C . CYS A 1 140 ? 10.068 -5.507 11.297 1.00 70.31 140 CYS A C 1
ATOM 1087 O O . CYS A 1 140 ? 10.699 -4.527 10.900 1.00 70.31 140 CYS A O 1
ATOM 1089 N N . SER A 1 141 ? 10.647 -6.567 11.860 1.00 63.84 141 SER A N 1
ATOM 1090 C CA . SER A 1 141 ? 12.093 -6.713 12.022 1.00 63.84 141 SER A CA 1
ATOM 1091 C C . SER A 1 141 ? 12.659 -7.654 10.965 1.00 63.84 141 SER A C 1
ATOM 1093 O O . SER A 1 141 ? 12.006 -8.613 10.552 1.00 63.84 141 SER A O 1
ATOM 1095 N N . ALA A 1 142 ? 13.895 -7.389 10.541 1.00 58.75 142 ALA A N 1
ATOM 1096 C CA . ALA A 1 142 ? 14.693 -8.392 9.852 1.00 58.75 142 ALA A CA 1
ATOM 1097 C C . ALA A 1 142 ? 14.889 -9.606 10.788 1.00 58.75 142 ALA A C 1
ATOM 1099 O O . ALA A 1 142 ? 14.887 -9.421 12.007 1.00 58.75 142 ALA A O 1
ATOM 1100 N N . PRO A 1 143 ? 15.063 -10.831 10.261 1.00 55.22 143 PRO A N 1
ATOM 1101 C CA . PRO A 1 143 ? 15.081 -12.067 11.055 1.00 55.22 143 PRO A CA 1
ATOM 1102 C C . PRO A 1 143 ? 16.143 -12.152 12.174 1.00 55.22 143 PRO A C 1
ATOM 1104 O O . PRO A 1 143 ? 16.110 -13.117 12.929 1.00 55.22 143 PRO A O 1
ATOM 1107 N N . ASP A 1 144 ? 17.043 -11.170 12.307 1.00 52.97 144 ASP A N 1
ATOM 1108 C CA . ASP A 1 144 ? 18.162 -11.158 13.264 1.00 52.97 144 ASP A CA 1
ATOM 1109 C C . ASP A 1 144 ? 18.031 -10.104 14.392 1.00 52.97 144 ASP A C 1
ATOM 1111 O O . ASP A 1 144 ? 18.854 -10.050 15.302 1.00 52.97 144 ASP A O 1
ATOM 1115 N N . ASP A 1 145 ? 16.982 -9.272 14.390 1.00 56.56 145 ASP A N 1
ATOM 1116 C CA . ASP A 1 145 ? 16.770 -8.277 15.452 1.00 56.56 145 ASP A CA 1
ATOM 1117 C C . ASP A 1 145 ? 15.860 -8.842 16.550 1.00 56.56 145 ASP A C 1
ATOM 1119 O O . ASP A 1 145 ? 14.629 -8.758 16.471 1.00 56.56 145 ASP A O 1
ATOM 1123 N N . THR A 1 146 ? 16.450 -9.384 17.620 1.00 50.38 146 THR A N 1
ATOM 1124 C CA . THR A 1 146 ? 15.700 -9.692 18.846 1.00 50.38 146 THR A CA 1
ATOM 1125 C C . THR A 1 146 ? 15.104 -8.398 19.415 1.00 50.38 146 THR A C 1
ATOM 1127 O O . THR A 1 146 ? 15.863 -7.484 19.761 1.00 50.38 146 THR A O 1
ATOM 1130 N N . PRO A 1 147 ? 13.771 -8.266 19.540 1.00 52.69 147 PRO A N 1
ATOM 1131 C CA . PRO A 1 147 ? 13.184 -7.065 20.111 1.00 52.69 147 PRO A CA 1
ATOM 1132 C C . PRO A 1 147 ? 13.578 -6.951 21.599 1.00 52.69 147 PRO A C 1
ATOM 1134 O O . PRO A 1 147 ? 13.467 -7.935 22.332 1.00 52.69 147 PRO A O 1
ATOM 1137 N N . PRO A 1 148 ? 14.023 -5.770 22.074 1.00 51.75 148 PRO A N 1
ATOM 1138 C CA . PRO A 1 148 ? 14.335 -5.539 23.483 1.00 51.75 148 PRO A CA 1
ATOM 1139 C C . PRO A 1 148 ? 13.157 -5.934 24.383 1.00 51.75 148 PRO A C 1
ATOM 1141 O O . PRO A 1 148 ? 12.023 -5.521 24.119 1.00 51.75 148 PRO A O 1
ATOM 1144 N N . GLN A 1 149 ? 13.426 -6.692 25.454 1.00 51.16 149 GLN A N 1
ATOM 1145 C CA . GLN A 1 149 ? 12.420 -7.219 26.393 1.00 51.16 149 GLN A CA 1
ATOM 1146 C C . GLN A 1 149 ? 11.529 -6.135 27.039 1.00 51.16 149 GLN A C 1
ATOM 1148 O O . GLN A 1 149 ? 10.424 -6.433 27.483 1.00 51.16 149 GLN A O 1
ATOM 1153 N N . GLU A 1 150 ? 11.938 -4.862 27.014 1.00 50.34 150 GLU A N 1
ATOM 1154 C CA . GLU A 1 150 ? 11.127 -3.723 27.472 1.00 50.34 150 GLU A CA 1
ATOM 1155 C C . GLU A 1 150 ? 9.906 -3.414 26.575 1.00 50.34 150 GLU A C 1
ATOM 1157 O O . GLU A 1 150 ? 8.977 -2.739 27.018 1.00 50.34 150 GLU A O 1
ATOM 1162 N N . ARG A 1 151 ? 9.836 -3.945 25.340 1.00 52.31 151 ARG A N 1
ATOM 1163 C CA . ARG A 1 151 ? 8.677 -3.770 24.432 1.00 52.31 151 ARG A CA 1
ATOM 1164 C C . ARG A 1 151 ? 7.481 -4.681 24.733 1.00 52.31 151 ARG A C 1
ATOM 1166 O O . ARG A 1 151 ? 6.492 -4.614 24.009 1.00 52.31 151 ARG A O 1
ATOM 1173 N N . LEU A 1 152 ? 7.544 -5.534 25.758 1.00 54.16 152 LEU A N 1
ATOM 1174 C CA . LEU A 1 152 ? 6.434 -6.435 26.101 1.00 54.16 152 LEU A CA 1
ATOM 1175 C C . LEU A 1 152 ? 5.309 -5.762 26.908 1.00 54.16 152 LEU A C 1
ATOM 1177 O O . LEU A 1 15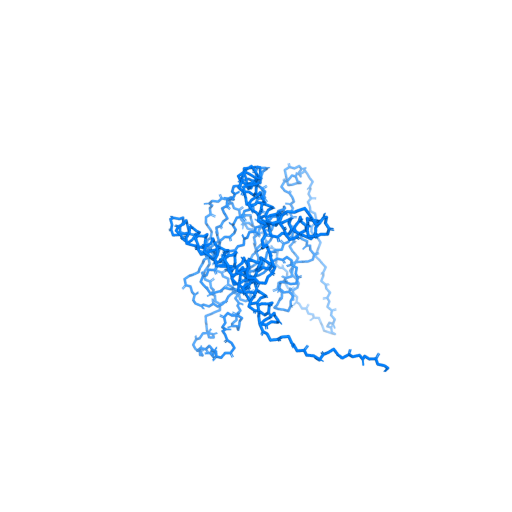2 ? 4.207 -6.301 26.967 1.00 54.16 152 LEU A O 1
ATOM 1181 N N . ASN A 1 153 ? 5.550 -4.582 27.488 1.00 54.66 153 ASN A N 1
ATOM 1182 C CA . ASN A 1 153 ? 4.603 -3.963 28.426 1.00 54.66 153 ASN A CA 1
ATOM 1183 C C . ASN A 1 153 ? 3.717 -2.871 27.806 1.00 54.66 153 ASN A C 1
ATOM 1185 O O . ASN A 1 153 ? 2.718 -2.485 28.410 1.00 54.66 153 ASN A O 1
ATOM 1189 N N . VAL A 1 154 ? 4.035 -2.391 26.598 1.00 56.00 154 VAL A N 1
ATOM 1190 C CA . VAL A 1 154 ? 3.203 -1.420 25.871 1.00 56.00 154 VAL A CA 1
ATOM 1191 C C . VAL A 1 154 ? 2.478 -2.143 24.744 1.00 56.00 154 VAL A C 1
ATOM 1193 O O . VAL A 1 154 ? 3.029 -2.393 23.676 1.00 56.00 154 VAL A O 1
ATOM 1196 N N . THR A 1 155 ? 1.223 -2.501 24.998 1.00 69.12 155 THR A N 1
ATOM 1197 C CA . THR A 1 155 ? 0.355 -3.202 24.037 1.00 69.12 155 THR A CA 1
ATOM 1198 C C . THR A 1 155 ? -0.478 -2.251 23.186 1.00 69.12 155 THR A C 1
ATOM 1200 O O . THR A 1 155 ? -1.212 -2.698 22.308 1.00 69.12 155 THR A O 1
ATOM 1203 N N . THR A 1 156 ? -0.383 -0.944 23.427 1.00 79.00 156 THR A N 1
ATOM 1204 C CA . THR A 1 156 ? -1.167 0.078 22.735 1.00 79.00 156 THR A CA 1
ATOM 1205 C C . THR A 1 156 ? -0.288 0.918 21.825 1.00 79.00 156 THR A C 1
ATOM 1207 O O . THR A 1 156 ? 0.763 1.391 22.251 1.00 79.00 156 THR A O 1
ATOM 1210 N N . LYS A 1 157 ? -0.737 1.141 20.592 1.00 85.00 157 LYS A N 1
ATOM 1211 C CA . LYS A 1 157 ? -0.053 1.977 19.603 1.00 85.00 157 LYS A CA 1
ATOM 1212 C C . LYS A 1 157 ? -0.964 3.113 19.153 1.00 85.00 157 LYS A C 1
ATOM 1214 O O . LYS A 1 157 ? -2.123 2.860 18.815 1.00 85.00 157 LYS A O 1
ATOM 1219 N N . ASN A 1 158 ? -0.441 4.334 19.122 1.00 89.44 158 ASN A N 1
ATOM 1220 C CA . ASN A 1 158 ? -1.164 5.508 18.645 1.00 89.44 158 ASN A CA 1
ATOM 1221 C C . ASN A 1 158 ? -0.900 5.725 17.157 1.00 89.44 158 ASN A C 1
ATOM 1223 O O . ASN A 1 158 ? 0.241 5.818 16.703 1.00 89.44 158 ASN A O 1
ATOM 1227 N N . LEU A 1 159 ? -1.977 5.803 16.388 1.00 90.06 159 LEU A N 1
ATOM 1228 C CA . LEU A 1 159 ? -1.944 5.884 14.938 1.00 90.06 159 LEU A CA 1
ATOM 1229 C C . LEU A 1 159 ? -2.793 7.047 14.462 1.00 90.06 159 LEU A C 1
ATOM 1231 O O . LEU A 1 159 ? -3.870 7.291 14.996 1.00 90.06 159 LEU A O 1
ATOM 1235 N N . SER A 1 160 ? -2.358 7.696 13.393 1.00 91.12 160 SER A N 1
ATOM 1236 C CA . SER A 1 160 ? -3.171 8.654 12.657 1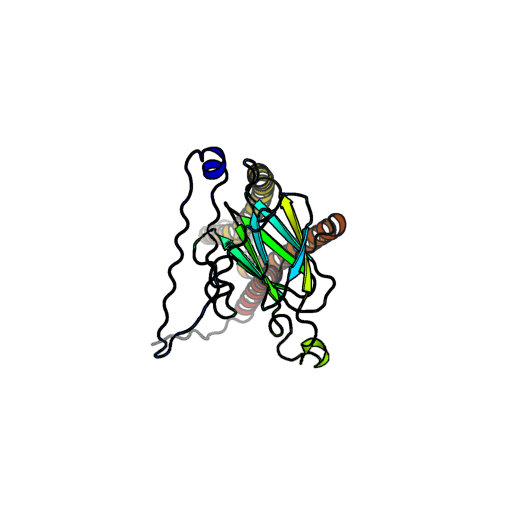.00 91.12 160 SER A CA 1
ATOM 1237 C C . SER A 1 160 ? -3.419 8.145 11.242 1.00 91.12 160 SER A C 1
ATOM 1239 O O . SER A 1 160 ? -2.472 7.923 10.480 1.00 91.12 160 SER A O 1
ATOM 1241 N N . ILE A 1 161 ? -4.688 7.971 10.885 1.00 90.06 161 ILE A N 1
ATOM 1242 C CA . ILE A 1 161 ? -5.131 7.582 9.548 1.00 90.06 161 ILE A CA 1
ATOM 1243 C C . ILE A 1 161 ? -5.590 8.826 8.790 1.00 90.06 161 ILE A C 1
ATOM 1245 O O . ILE A 1 161 ? -6.371 9.620 9.303 1.00 90.06 161 ILE A O 1
ATOM 1249 N N . LEU A 1 162 ? -5.132 8.980 7.553 1.00 90.62 162 LEU A N 1
ATOM 1250 C CA . LEU A 1 162 ? -5.545 10.038 6.641 1.00 90.62 162 LEU A CA 1
ATOM 1251 C C . LEU A 1 162 ? -5.823 9.431 5.268 1.00 90.62 162 LEU A C 1
ATOM 1253 O O . LEU A 1 162 ? -4.948 8.796 4.680 1.00 90.62 162 LEU A O 1
ATOM 1257 N N . ILE A 1 163 ? -7.019 9.668 4.734 1.00 89.00 163 ILE A N 1
ATOM 1258 C CA . ILE A 1 163 ? -7.354 9.303 3.357 1.00 89.00 163 ILE A CA 1
ATOM 1259 C C . ILE A 1 163 ? -7.331 10.560 2.505 1.00 89.00 163 ILE A C 1
ATOM 1261 O O . ILE A 1 163 ? -8.060 11.514 2.763 1.00 89.00 163 ILE A O 1
ATOM 1265 N N . THR A 1 164 ? -6.496 10.558 1.474 1.00 87.75 164 THR A N 1
ATOM 1266 C CA . THR A 1 164 ? -6.436 11.636 0.487 1.00 87.75 164 THR A CA 1
ATOM 1267 C C . THR A 1 164 ? -6.871 11.114 -0.869 1.00 87.75 164 THR A C 1
ATOM 1269 O O . THR A 1 164 ? -6.393 10.069 -1.319 1.00 87.75 164 THR A O 1
ATOM 1272 N N . ASN A 1 165 ? -7.731 11.864 -1.549 1.00 83.75 165 ASN A N 1
ATOM 1273 C CA . ASN A 1 165 ? -8.110 11.560 -2.922 1.00 83.75 165 ASN A CA 1
ATOM 1274 C C . ASN A 1 165 ? -6.874 11.646 -3.818 1.00 83.75 165 ASN A C 1
ATOM 1276 O O . ASN A 1 165 ? -6.105 12.604 -3.733 1.00 83.75 165 ASN A O 1
ATOM 1280 N N . THR A 1 166 ? -6.674 10.645 -4.671 1.00 72.38 166 THR A N 1
ATOM 1281 C CA . THR A 1 166 ? -5.645 10.719 -5.713 1.00 72.38 166 THR A CA 1
ATOM 1282 C C . THR A 1 166 ? -6.317 11.060 -7.036 1.00 72.38 166 THR A C 1
ATOM 1284 O O . THR A 1 166 ? -7.452 10.651 -7.266 1.00 72.38 166 THR A O 1
ATOM 1287 N N . MET A 1 167 ? -5.631 11.839 -7.879 1.00 60.56 167 MET A N 1
ATOM 1288 C CA . MET A 1 167 ? -6.127 12.319 -9.179 1.00 60.56 167 MET A CA 1
ATOM 1289 C C . MET A 1 167 ? -6.916 11.237 -9.943 1.00 60.56 167 MET A C 1
ATOM 1291 O O . MET A 1 167 ? -6.436 10.099 -10.051 1.00 60.56 167 MET A O 1
ATOM 1295 N N . SER A 1 168 ? -8.089 11.626 -10.470 1.00 58.47 168 SER A N 1
ATOM 1296 C CA . SER A 1 168 ? -9.045 10.788 -11.218 1.00 58.47 168 SER A CA 1
ATOM 1297 C C . SER A 1 168 ? -8.381 10.009 -12.360 1.00 58.47 168 SER A C 1
ATOM 1299 O O . SER A 1 168 ? -7.455 10.504 -13.016 1.00 58.47 168 SER A O 1
ATOM 1301 N N . LYS A 1 169 ? -8.871 8.789 -12.623 1.00 53.00 169 LYS A N 1
ATOM 1302 C CA . LYS A 1 169 ? -8.361 7.891 -13.668 1.00 53.00 169 LYS A CA 1
ATOM 1303 C C . LYS A 1 169 ? -8.448 8.529 -15.056 1.00 53.00 169 LYS A C 1
ATOM 1305 O O . LYS A 1 169 ? -7.563 8.270 -15.859 1.00 53.00 169 LYS A O 1
ATOM 1310 N N . SER A 1 170 ? -9.421 9.411 -15.309 1.00 52.19 170 SER A N 1
ATOM 1311 C CA . SER A 1 170 ? -9.541 10.176 -16.565 1.00 52.19 170 SER A CA 1
ATOM 1312 C C . SER A 1 170 ? -8.321 11.074 -16.817 1.00 52.19 170 SER A C 1
ATOM 1314 O O . SER A 1 170 ? -7.644 10.953 -17.839 1.00 52.19 170 SER A O 1
ATOM 1316 N N . ASN A 1 171 ? -7.945 11.886 -15.825 1.00 55.78 171 ASN A N 1
ATOM 1317 C CA . ASN A 1 171 ? -6.769 12.756 -15.919 1.00 55.78 171 ASN A CA 1
ATOM 1318 C C . ASN A 1 171 ? -5.474 11.938 -15.984 1.00 55.78 171 ASN A C 1
ATOM 1320 O O . ASN A 1 171 ? -4.570 12.254 -16.755 1.00 55.78 171 ASN A O 1
ATOM 1324 N N . ARG A 1 172 ? -5.414 10.833 -15.227 1.00 53.16 172 ARG A N 1
ATOM 1325 C CA . ARG A 1 172 ? -4.266 9.921 -15.234 1.00 53.16 172 ARG A CA 1
ATOM 1326 C C . ARG A 1 172 ? -4.106 9.207 -16.579 1.00 53.16 172 ARG A C 1
ATOM 1328 O O . ARG A 1 172 ? -2.976 8.973 -16.984 1.00 53.16 172 ARG A O 1
ATOM 1335 N N . LEU A 1 173 ? -5.192 8.843 -17.263 1.00 53.94 173 LEU A N 1
ATOM 1336 C CA . LEU A 1 173 ? -5.150 8.194 -18.577 1.00 53.94 173 LEU A CA 1
ATOM 1337 C C . LEU A 1 173 ? -4.709 9.164 -19.671 1.00 53.94 173 LEU A C 1
ATOM 1339 O O . LEU A 1 173 ? -3.884 8.771 -20.486 1.00 53.94 173 LEU A O 1
ATOM 1343 N N . ASN A 1 174 ? -5.164 10.417 -19.648 1.00 51.47 174 ASN A N 1
ATOM 1344 C CA . ASN A 1 174 ? -4.722 11.424 -20.616 1.00 51.47 174 ASN A CA 1
ATOM 1345 C C . ASN A 1 174 ? -3.226 11.738 -20.471 1.00 51.47 174 ASN A C 1
ATOM 1347 O O . ASN A 1 174 ? -2.488 11.695 -21.453 1.00 51.47 174 ASN A O 1
ATOM 1351 N N . GLU A 1 175 ? -2.749 11.955 -19.242 1.00 56.50 175 GLU A N 1
ATOM 1352 C CA . GLU A 1 175 ? -1.329 12.224 -18.981 1.00 56.50 175 GLU A CA 1
ATOM 1353 C C . GLU A 1 175 ? -0.448 10.993 -19.266 1.00 56.50 175 GLU A C 1
ATOM 1355 O O . GLU A 1 175 ? 0.652 11.097 -19.812 1.00 56.50 175 GLU A O 1
ATOM 1360 N N . LYS A 1 176 ? -0.942 9.791 -18.934 1.00 53.19 176 LYS A N 1
ATOM 1361 C CA . LYS A 1 176 ? -0.229 8.534 -19.182 1.00 53.19 176 LYS A CA 1
ATOM 1362 C C . LYS A 1 176 ? -0.213 8.192 -20.676 1.00 53.19 176 LYS A C 1
ATOM 1364 O O . LYS A 1 176 ? 0.852 7.839 -21.158 1.00 53.19 176 LYS A O 1
ATOM 1369 N N . SER A 1 177 ? -1.309 8.342 -21.421 1.00 51.00 177 SER A N 1
ATOM 1370 C CA . SER A 1 177 ? -1.349 8.095 -22.876 1.00 51.00 177 SER A CA 1
ATOM 1371 C C . SER A 1 177 ? -0.310 8.947 -23.601 1.00 51.00 177 SER A C 1
ATOM 1373 O O . SER A 1 177 ? 0.551 8.411 -24.291 1.00 51.00 177 SER A O 1
ATOM 1375 N N . GLN A 1 178 ? -0.293 10.253 -23.326 1.00 52.56 178 GLN A N 1
ATOM 1376 C CA . GLN A 1 178 ? 0.600 11.196 -23.999 1.00 52.56 178 GLN A CA 1
ATOM 1377 C C . GLN A 1 178 ? 2.092 10.895 -23.750 1.00 52.56 178 GLN A C 1
ATOM 1379 O O . GLN A 1 178 ? 2.928 11.094 -24.628 1.00 52.56 178 GLN A O 1
ATOM 1384 N N . ASN A 1 179 ? 2.434 10.375 -22.566 1.00 56.91 179 ASN A N 1
ATOM 1385 C CA . ASN A 1 179 ? 3.814 10.041 -22.201 1.00 56.91 179 ASN A CA 1
ATOM 1386 C C . ASN A 1 179 ? 4.218 8.610 -22.626 1.00 56.91 179 ASN A C 1
ATOM 1388 O O . ASN A 1 179 ? 5.389 8.343 -22.893 1.00 56.91 179 ASN A O 1
ATOM 1392 N N . TRP A 1 180 ? 3.266 7.672 -22.696 1.00 57.72 180 TRP A N 1
ATOM 1393 C CA . TRP A 1 180 ? 3.511 6.303 -23.168 1.00 57.72 180 TRP A CA 1
ATOM 1394 C C . TRP A 1 180 ? 3.717 6.235 -24.680 1.00 57.72 180 TRP A C 1
ATOM 1396 O O . TRP A 1 180 ? 4.594 5.486 -25.115 1.00 57.72 180 TRP A O 1
ATOM 1406 N N . ASP A 1 181 ? 2.997 7.048 -25.454 1.00 60.41 181 ASP A N 1
ATOM 1407 C CA . ASP A 1 181 ? 3.151 7.106 -26.911 1.00 60.41 181 ASP A CA 1
ATOM 1408 C C . ASP A 1 181 ? 4.584 7.502 -27.297 1.00 60.41 181 ASP A C 1
ATOM 1410 O O . ASP A 1 181 ? 5.212 6.854 -28.133 1.00 60.41 181 ASP A O 1
ATOM 1414 N N . PHE A 1 182 ? 5.174 8.478 -26.599 1.00 60.84 182 PHE A N 1
ATOM 1415 C CA . PHE A 1 182 ? 6.549 8.915 -26.851 1.00 60.84 182 PHE A CA 1
ATOM 1416 C C . PHE A 1 182 ? 7.590 7.815 -26.573 1.00 60.84 182 PHE A C 1
ATOM 1418 O O . PHE A 1 182 ? 8.514 7.612 -27.361 1.00 60.84 182 PHE A O 1
ATOM 1425 N N . HIS A 1 183 ? 7.433 7.057 -25.484 1.00 67.06 183 HIS A N 1
ATOM 1426 C CA . HIS A 1 183 ? 8.370 5.988 -25.121 1.00 67.06 183 HIS A CA 1
ATOM 1427 C C . HIS A 1 183 ? 8.217 4.728 -25.980 1.00 67.06 183 HIS A C 1
ATOM 1429 O O . HIS A 1 183 ? 9.220 4.103 -26.328 1.00 67.06 183 HIS A O 1
ATOM 1435 N N . ILE A 1 184 ? 6.988 4.358 -26.351 1.00 67.12 184 ILE A N 1
ATOM 1436 C CA . ILE A 1 184 ? 6.739 3.231 -27.258 1.00 67.12 184 ILE A CA 1
ATOM 1437 C C . ILE A 1 184 ? 7.310 3.539 -28.640 1.00 67.12 184 ILE A C 1
ATOM 1439 O O . ILE A 1 184 ? 7.983 2.685 -29.210 1.00 67.12 184 ILE A O 1
ATOM 1443 N N . ILE A 1 185 ? 7.132 4.760 -29.147 1.00 71.25 185 ILE A N 1
ATOM 1444 C CA . ILE A 1 185 ? 7.713 5.175 -30.429 1.00 71.25 185 ILE A CA 1
ATOM 1445 C C . ILE A 1 185 ? 9.245 5.083 -30.388 1.00 71.25 185 ILE A C 1
ATOM 1447 O O . ILE A 1 185 ? 9.845 4.545 -31.314 1.00 71.25 185 ILE A O 1
ATOM 1451 N N . GLN A 1 186 ? 9.892 5.510 -29.298 1.00 67.56 186 GLN A N 1
ATOM 1452 C CA . GLN A 1 186 ? 11.347 5.374 -29.137 1.00 67.56 186 GLN A CA 1
ATOM 1453 C C . GLN A 1 186 ? 11.816 3.911 -29.121 1.00 67.56 186 GLN A C 1
ATOM 1455 O O . GLN A 1 186 ? 12.822 3.582 -29.751 1.00 67.56 186 GLN A O 1
ATOM 1460 N N . ILE A 1 187 ? 11.083 3.024 -28.441 1.00 71.00 187 ILE A N 1
ATOM 1461 C CA . ILE A 1 187 ? 11.387 1.585 -28.408 1.00 71.00 187 ILE A CA 1
ATOM 1462 C C . ILE A 1 187 ? 11.164 0.952 -29.787 1.00 71.00 187 ILE A C 1
ATOM 1464 O O . ILE A 1 187 ? 12.006 0.182 -30.240 1.00 71.00 187 ILE A O 1
ATOM 1468 N N . LEU A 1 188 ? 10.076 1.292 -30.480 1.00 71.75 188 LEU A N 1
ATOM 1469 C CA . LEU A 1 188 ? 9.776 0.786 -31.822 1.00 71.75 188 LEU A CA 1
ATOM 1470 C C . LEU A 1 188 ? 10.806 1.254 -32.853 1.00 71.75 188 LEU A C 1
ATOM 1472 O O . LEU A 1 188 ? 11.222 0.454 -33.685 1.00 71.75 188 LEU A O 1
ATOM 1476 N N . ILE A 1 189 ? 11.272 2.504 -32.768 1.00 76.38 189 ILE A N 1
ATOM 1477 C CA . ILE A 1 189 ? 12.367 3.015 -33.604 1.00 76.38 189 ILE A CA 1
ATOM 1478 C C . ILE A 1 189 ? 13.660 2.248 -33.311 1.00 76.38 189 ILE A C 1
ATOM 1480 O O . ILE A 1 189 ? 14.342 1.833 -34.245 1.00 76.38 189 ILE A O 1
ATOM 1484 N N . ALA A 1 190 ? 13.984 2.000 -32.038 1.00 71.69 190 ALA A N 1
ATOM 1485 C CA . ALA A 1 190 ? 15.153 1.203 -31.677 1.00 71.69 190 ALA A CA 1
ATOM 1486 C C . ALA A 1 190 ? 15.050 -0.228 -32.236 1.00 71.69 190 ALA A C 1
ATOM 1488 O O . ALA A 1 190 ? 15.971 -0.694 -32.899 1.00 71.69 190 ALA A O 1
ATOM 1489 N N . VAL A 1 191 ? 13.917 -0.909 -32.053 1.00 73.38 191 VAL A N 1
ATOM 1490 C CA . VAL A 1 191 ?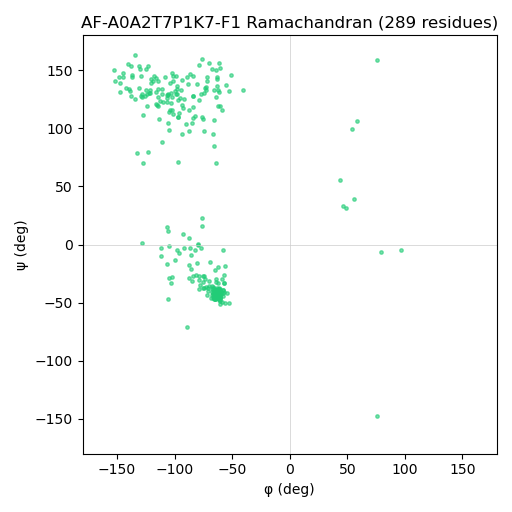 13.691 -2.259 -32.598 1.00 73.38 191 VAL A CA 1
ATOM 1491 C C . VAL A 1 191 ? 13.770 -2.258 -34.130 1.00 73.38 191 VAL A C 1
ATOM 1493 O O . VAL A 1 191 ? 14.447 -3.106 -34.704 1.00 73.38 191 VAL A O 1
ATOM 1496 N N . ALA A 1 192 ? 13.157 -1.288 -34.808 1.00 71.69 192 ALA A N 1
ATOM 1497 C CA . ALA A 1 192 ? 13.208 -1.181 -36.265 1.00 71.69 192 ALA A CA 1
ATOM 1498 C C . ALA A 1 192 ? 14.636 -0.953 -36.788 1.00 71.69 192 ALA A C 1
ATOM 1500 O O . ALA A 1 192 ? 15.025 -1.567 -37.779 1.00 71.69 192 ALA A O 1
ATOM 1501 N N . LEU A 1 193 ? 15.443 -0.132 -36.111 1.00 71.12 193 LEU A N 1
ATOM 1502 C CA . LEU A 1 193 ? 16.844 0.080 -36.478 1.00 71.12 193 LEU A CA 1
ATOM 1503 C C . LEU A 1 193 ? 17.688 -1.177 -36.223 1.00 71.12 193 LEU A C 1
ATOM 1505 O O . LEU A 1 193 ? 18.434 -1.601 -37.100 1.00 71.12 193 LEU A O 1
ATOM 1509 N N . PHE A 1 194 ? 17.548 -1.819 -35.064 1.00 68.88 194 PHE A N 1
ATOM 1510 C CA . PHE A 1 194 ? 18.408 -2.949 -34.696 1.00 68.88 194 PHE A CA 1
ATOM 1511 C C . PHE A 1 194 ? 18.034 -4.276 -35.357 1.00 68.88 194 PHE A C 1
ATOM 1513 O O . PHE A 1 194 ? 18.921 -5.097 -35.564 1.00 68.88 194 PHE A O 1
ATOM 1520 N N . TYR A 1 195 ? 16.769 -4.484 -35.727 1.00 69.12 195 TYR A N 1
ATOM 1521 C CA . TYR A 1 195 ? 16.320 -5.708 -36.403 1.00 69.12 195 TYR A CA 1
ATOM 1522 C C . TYR A 1 195 ? 16.067 -5.507 -37.902 1.00 69.12 195 TYR A C 1
ATOM 1524 O O . TYR A 1 195 ? 16.265 -6.434 -38.687 1.00 69.12 195 TYR A O 1
ATOM 1532 N N . GLY A 1 196 ? 15.690 -4.298 -38.327 1.00 68.56 196 GLY A N 1
ATOM 1533 C CA . GLY A 1 196 ? 15.473 -3.979 -39.739 1.00 68.56 196 GLY A CA 1
ATOM 1534 C C . GLY A 1 196 ? 16.772 -3.834 -40.529 1.00 68.56 196 GLY A C 1
ATOM 1535 O O . GLY A 1 196 ? 16.843 -4.305 -41.664 1.00 68.56 196 GLY A O 1
ATOM 1536 N N . ILE A 1 197 ? 17.821 -3.253 -39.933 1.00 69.75 197 ILE A N 1
ATOM 1537 C CA . ILE A 1 197 ? 19.110 -3.066 -40.619 1.00 69.75 197 ILE A CA 1
ATOM 1538 C C . ILE A 1 197 ? 19.798 -4.414 -40.925 1.00 69.75 197 ILE A C 1
ATOM 1540 O O . ILE A 1 197 ? 20.181 -4.606 -42.080 1.00 69.75 197 ILE A O 1
ATOM 1544 N N . PRO A 1 198 ? 19.894 -5.391 -39.996 1.00 65.25 198 PRO A N 1
ATOM 1545 C CA . PRO A 1 198 ? 20.456 -6.709 -40.312 1.00 65.25 198 PRO A CA 1
ATOM 1546 C C . PRO A 1 198 ? 19.644 -7.489 -41.354 1.00 65.25 198 PRO A C 1
ATOM 1548 O O . PRO A 1 198 ? 20.221 -8.151 -42.216 1.00 65.25 198 PRO A O 1
ATOM 1551 N N . ALA A 1 199 ? 18.309 -7.393 -41.321 1.00 66.81 199 ALA A N 1
ATOM 1552 C CA . ALA A 1 199 ? 17.444 -8.045 -42.304 1.00 66.81 199 ALA A CA 1
ATOM 1553 C C . ALA A 1 199 ? 17.634 -7.457 -43.713 1.00 66.81 199 ALA A C 1
ATOM 1555 O O . ALA A 1 199 ? 17.776 -8.202 -44.683 1.00 66.81 199 ALA A O 1
ATOM 1556 N N . ALA A 1 200 ? 17.709 -6.127 -43.826 1.00 66.44 200 ALA A N 1
ATOM 1557 C CA . ALA A 1 200 ? 18.015 -5.453 -45.084 1.00 66.44 200 ALA A CA 1
ATOM 1558 C C . ALA A 1 200 ? 19.420 -5.826 -45.589 1.00 66.44 200 ALA A C 1
ATOM 1560 O O . ALA A 1 200 ? 19.585 -6.172 -46.757 1.00 66.44 200 ALA A O 1
ATOM 1561 N N . GLN A 1 201 ? 20.418 -5.840 -44.701 1.00 64.06 201 GLN A N 1
ATOM 1562 C CA . GLN A 1 201 ? 21.787 -6.253 -45.018 1.00 64.06 201 GLN A CA 1
ATOM 1563 C C . GLN A 1 201 ? 21.848 -7.683 -45.586 1.00 64.06 201 GLN A C 1
ATOM 1565 O O . GLN A 1 201 ? 22.568 -7.919 -46.557 1.00 64.06 201 GLN A O 1
ATOM 1570 N N . LEU A 1 202 ? 21.072 -8.622 -45.033 1.00 63.41 202 LEU A N 1
ATOM 1571 C CA . LEU A 1 202 ? 20.948 -9.999 -45.533 1.00 63.41 202 LEU A CA 1
ATOM 1572 C C . LEU A 1 202 ? 20.413 -10.051 -46.971 1.00 63.41 202 LEU A C 1
ATOM 1574 O O . LEU A 1 202 ? 20.979 -10.747 -47.814 1.00 63.41 202 LEU A O 1
ATOM 1578 N N . VAL A 1 203 ? 19.363 -9.282 -47.267 1.00 71.19 203 VAL A N 1
ATOM 1579 C CA . VAL A 1 203 ? 18.753 -9.220 -48.605 1.00 71.19 203 VAL A CA 1
ATOM 1580 C C . VAL A 1 203 ? 19.714 -8.606 -49.627 1.00 71.19 203 VAL A C 1
ATOM 1582 O O . VAL A 1 203 ? 19.907 -9.169 -50.707 1.00 71.19 203 VAL A O 1
ATOM 1585 N N . PHE A 1 204 ? 20.372 -7.496 -49.281 1.00 66.31 204 PHE A N 1
ATOM 1586 C CA . PHE A 1 204 ? 21.328 -6.835 -50.176 1.00 66.31 204 PHE A CA 1
ATOM 1587 C C . PHE A 1 204 ? 22.593 -7.671 -50.409 1.00 66.31 204 PHE A C 1
ATOM 1589 O O . PHE A 1 204 ? 23.094 -7.719 -51.534 1.00 66.31 204 PHE A O 1
ATOM 1596 N N . SER A 1 205 ? 23.073 -8.394 -49.390 1.00 59.62 205 SER A N 1
ATOM 1597 C CA . SER A 1 205 ? 24.191 -9.335 -49.537 1.00 59.62 205 SER A CA 1
ATOM 1598 C C . SER A 1 205 ? 23.860 -10.460 -50.527 1.00 59.62 205 SER A C 1
ATOM 1600 O O . SER A 1 205 ? 24.704 -10.834 -51.344 1.00 59.62 205 SER A O 1
ATOM 1602 N N . TYR A 1 206 ? 22.613 -10.943 -50.522 1.00 63.19 206 TYR A N 1
ATOM 1603 C CA . TYR A 1 206 ? 22.154 -11.995 -51.430 1.00 63.19 206 TYR A CA 1
ATOM 1604 C C . TYR A 1 206 ? 22.033 -11.523 -52.889 1.00 63.19 206 TYR A C 1
ATOM 1606 O O . TYR A 1 206 ? 22.262 -12.306 -53.810 1.00 63.19 206 TYR A O 1
ATOM 1614 N N . GLN A 1 207 ? 21.718 -10.242 -53.123 1.00 68.94 207 GLN A N 1
ATOM 1615 C CA . GLN A 1 207 ? 21.529 -9.696 -54.474 1.00 68.94 207 GLN A CA 1
ATOM 1616 C C . GLN A 1 207 ? 22.832 -9.310 -55.204 1.00 68.94 207 GLN A C 1
ATOM 1618 O O . GLN A 1 207 ? 22.769 -8.976 -56.385 1.00 68.94 207 GLN A O 1
ATOM 1623 N N . LYS A 1 208 ? 24.015 -9.393 -54.566 1.00 57.50 208 LYS A N 1
ATOM 1624 C CA . LYS A 1 208 ? 25.334 -9.065 -55.169 1.00 57.50 208 LYS A CA 1
ATOM 1625 C C . LYS A 1 208 ? 25.382 -7.703 -55.897 1.00 57.50 208 LYS A C 1
ATOM 1627 O O . LYS A 1 208 ? 26.141 -7.527 -56.848 1.00 57.50 208 LYS A O 1
ATOM 1632 N N . ILE A 1 209 ? 24.608 -6.716 -55.446 1.00 57.78 209 ILE A N 1
ATOM 1633 C CA . ILE A 1 209 ? 24.654 -5.352 -55.986 1.00 57.78 209 ILE A CA 1
ATOM 1634 C C . ILE A 1 209 ? 25.681 -4.548 -55.175 1.00 57.78 209 ILE A C 1
ATOM 1636 O O . ILE A 1 209 ? 25.412 -4.158 -54.048 1.00 57.78 209 ILE A O 1
ATOM 1640 N N . GLY A 1 210 ? 26.864 -4.336 -55.759 1.00 51.78 210 GLY A N 1
ATOM 1641 C CA . GLY A 1 210 ? 27.742 -3.176 -55.535 1.00 51.78 210 GLY A CA 1
ATOM 1642 C C . GLY A 1 210 ? 28.183 -2.808 -54.106 1.00 51.78 210 GLY A C 1
ATOM 1643 O O . GLY A 1 210 ? 27.519 -2.048 -53.417 1.00 51.78 210 GLY A O 1
ATOM 1644 N N . ALA A 1 211 ? 29.404 -3.226 -53.756 1.00 47.19 211 ALA A N 1
ATOM 1645 C CA . ALA A 1 211 ? 30.461 -2.407 -53.137 1.00 47.19 211 ALA A CA 1
ATOM 1646 C C . ALA A 1 211 ? 30.113 -1.428 -51.988 1.00 47.19 211 ALA A C 1
ATOM 1648 O O . ALA A 1 211 ? 30.530 -0.272 -52.008 1.00 47.19 211 ALA A O 1
ATOM 1649 N N . LEU A 1 212 ? 29.491 -1.910 -50.914 1.00 47.31 212 LEU A N 1
ATOM 1650 C CA . LEU A 1 212 ? 29.884 -1.467 -49.575 1.00 47.31 212 LEU A CA 1
ATOM 1651 C C . LEU A 1 212 ? 30.234 -2.724 -48.779 1.00 47.31 212 LEU A C 1
ATOM 1653 O O . LEU A 1 212 ? 29.394 -3.607 -48.615 1.00 47.31 212 LEU A O 1
ATOM 1657 N N . GLU A 1 213 ? 31.477 -2.835 -48.315 1.00 46.53 213 GLU A N 1
ATOM 1658 C CA . GLU A 1 213 ? 31.931 -3.898 -47.415 1.00 46.53 213 GLU A CA 1
ATOM 1659 C C . GLU A 1 213 ? 31.212 -3.812 -46.051 1.00 46.53 213 GLU A C 1
ATOM 1661 O O . GLU A 1 213 ? 31.804 -3.518 -45.019 1.00 46.53 213 GLU A O 1
ATOM 1666 N N . PHE A 1 214 ? 29.916 -4.121 -45.992 1.00 52.78 214 PHE A N 1
ATOM 1667 C CA . PHE A 1 214 ? 29.179 -4.294 -44.735 1.00 52.78 214 PHE A CA 1
ATOM 1668 C C . PHE A 1 214 ? 29.487 -5.645 -44.055 1.00 52.78 214 PHE A C 1
ATOM 1670 O O . PHE A 1 214 ? 28.778 -6.062 -43.142 1.00 52.78 214 PHE A O 1
ATOM 1677 N N . SER A 1 215 ? 30.565 -6.334 -44.451 1.00 47.66 215 SER A N 1
ATOM 1678 C CA . SER A 1 215 ? 31.013 -7.600 -43.846 1.00 47.66 215 SER A CA 1
ATOM 1679 C C . SER A 1 215 ? 31.265 -7.459 -42.333 1.00 47.66 215 SER A C 1
ATOM 1681 O O . SER A 1 215 ? 30.950 -8.357 -41.555 1.00 47.66 215 SER A O 1
ATOM 1683 N N . ALA A 1 216 ? 31.719 -6.283 -41.882 1.00 48.38 216 ALA A N 1
ATOM 1684 C CA . ALA A 1 216 ? 31.965 -5.993 -40.465 1.00 48.38 216 ALA A CA 1
ATOM 1685 C C . ALA A 1 216 ? 30.726 -5.506 -39.678 1.00 48.38 216 ALA A C 1
ATOM 1687 O O . ALA A 1 216 ? 30.771 -5.413 -38.448 1.00 48.38 216 ALA A O 1
ATOM 1688 N N . PHE A 1 217 ? 29.606 -5.209 -40.347 1.00 51.03 217 PHE A N 1
ATOM 1689 C CA . PHE A 1 217 ? 28.423 -4.621 -39.701 1.00 51.03 217 PHE A CA 1
ATOM 1690 C C . PHE A 1 217 ? 27.642 -5.644 -38.859 1.00 51.03 217 PHE A C 1
ATOM 1692 O O . PHE A 1 217 ? 27.047 -5.287 -37.845 1.00 51.03 217 PHE A O 1
ATOM 1699 N N . ASN A 1 218 ? 27.730 -6.933 -39.212 1.00 53.31 218 ASN A N 1
ATOM 1700 C CA . ASN A 1 218 ? 27.020 -8.011 -38.518 1.00 53.31 218 ASN A CA 1
ATOM 1701 C C . ASN A 1 218 ? 27.637 -8.388 -37.155 1.00 53.31 218 ASN A C 1
ATOM 1703 O O . ASN A 1 218 ? 26.905 -8.821 -36.269 1.00 53.31 218 ASN A O 1
ATOM 1707 N N . ASN A 1 219 ? 28.948 -8.187 -36.960 1.00 56.69 219 ASN A N 1
ATOM 1708 C CA . ASN A 1 219 ? 29.655 -8.636 -35.748 1.00 56.69 219 ASN A CA 1
ATOM 1709 C C . ASN A 1 219 ? 29.935 -7.511 -34.735 1.00 56.69 219 ASN A C 1
ATOM 1711 O O . ASN A 1 219 ? 30.036 -7.778 -33.538 1.00 56.69 219 ASN A O 1
ATOM 1715 N N . ILE A 1 220 ? 30.077 -6.260 -35.190 1.00 55.53 220 ILE A N 1
ATOM 1716 C CA . ILE A 1 220 ? 30.497 -5.129 -34.342 1.00 55.53 220 ILE A CA 1
ATOM 1717 C C . ILE A 1 220 ? 29.322 -4.194 -34.023 1.00 55.53 220 ILE A C 1
ATOM 1719 O O . ILE A 1 220 ? 29.116 -3.843 -32.863 1.00 55.53 220 ILE A O 1
ATOM 1723 N N . LEU A 1 221 ? 28.517 -3.817 -35.022 1.00 58.38 221 LEU A N 1
ATOM 1724 C CA . LEU A 1 221 ? 27.462 -2.808 -34.852 1.00 58.38 221 LEU A CA 1
ATOM 1725 C C . LEU A 1 221 ? 26.205 -3.338 -34.149 1.00 58.38 221 LEU A C 1
ATOM 1727 O O . LEU A 1 221 ? 25.625 -2.622 -33.333 1.00 58.38 221 LEU A O 1
ATOM 1731 N N . SER A 1 222 ? 25.831 -4.600 -34.377 1.00 60.81 222 SER A N 1
ATOM 1732 C CA . SER A 1 222 ? 24.728 -5.260 -33.661 1.00 60.81 222 SER A CA 1
ATOM 1733 C C . SER A 1 222 ? 25.013 -5.386 -32.155 1.00 60.81 222 SER A C 1
ATOM 1735 O O . SER A 1 222 ? 24.165 -5.056 -31.329 1.00 60.81 222 SER A O 1
ATOM 1737 N N . ASN A 1 223 ? 26.238 -5.772 -31.785 1.00 67.00 223 ASN A N 1
ATOM 1738 C CA . ASN A 1 223 ? 26.636 -6.044 -30.400 1.00 67.00 223 ASN A CA 1
ATOM 1739 C C . ASN A 1 223 ? 26.924 -4.775 -29.583 1.00 67.00 223 ASN A C 1
ATOM 1741 O O . ASN A 1 223 ? 26.529 -4.683 -28.419 1.00 67.00 223 ASN A O 1
ATOM 1745 N N . ILE A 1 224 ? 27.543 -3.762 -30.202 1.00 75.81 224 ILE A N 1
ATOM 1746 C CA . ILE A 1 224 ? 27.700 -2.429 -29.595 1.00 75.81 224 ILE A CA 1
ATOM 1747 C C . ILE A 1 224 ? 26.329 -1.772 -29.373 1.00 75.81 224 ILE A C 1
ATOM 1749 O O . ILE A 1 224 ? 26.131 -1.071 -28.381 1.00 75.81 224 ILE A O 1
ATOM 1753 N N . GLY A 1 225 ? 25.358 -2.056 -30.243 1.00 76.38 225 GLY A N 1
ATOM 1754 C CA . GLY A 1 225 ? 23.971 -1.626 -30.106 1.00 76.38 225 GLY A CA 1
ATOM 1755 C C . GLY A 1 225 ? 23.333 -1.976 -28.768 1.00 76.38 225 GLY A C 1
ATOM 1756 O O . GLY A 1 225 ? 22.798 -1.101 -28.088 1.00 76.38 225 GLY A O 1
ATOM 1757 N N . TYR A 1 226 ? 23.450 -3.238 -28.353 1.00 81.31 226 TYR A N 1
ATOM 1758 C CA . TYR A 1 226 ? 22.949 -3.704 -27.059 1.00 81.31 226 TYR A CA 1
ATOM 1759 C C . TYR A 1 226 ? 23.633 -2.997 -25.882 1.00 81.31 226 TYR A C 1
ATOM 1761 O O . TYR A 1 226 ? 22.972 -2.629 -24.914 1.00 81.31 226 TYR A O 1
ATOM 1769 N N . LEU A 1 227 ? 24.938 -2.725 -25.969 1.00 84.06 227 LEU A N 1
ATOM 1770 C CA . LEU A 1 227 ? 25.645 -1.968 -24.931 1.00 84.06 227 LEU A CA 1
ATOM 1771 C C . LEU A 1 227 ? 25.135 -0.524 -24.822 1.00 84.06 227 LEU A C 1
ATOM 1773 O O . LEU A 1 227 ? 24.845 -0.058 -23.718 1.00 84.06 227 LEU A O 1
ATOM 1777 N N . ILE A 1 228 ? 24.982 0.170 -25.954 1.00 84.88 228 ILE A N 1
ATOM 1778 C CA . ILE A 1 228 ? 24.499 1.559 -25.993 1.00 84.88 228 ILE A CA 1
ATOM 1779 C C . ILE A 1 228 ? 23.050 1.639 -25.506 1.00 84.88 228 ILE A C 1
ATOM 1781 O O . ILE A 1 228 ? 22.735 2.477 -24.661 1.00 84.88 228 ILE A O 1
ATOM 1785 N N . LEU A 1 229 ? 22.173 0.756 -25.991 1.00 83.06 229 LEU A N 1
ATOM 1786 C CA . LEU A 1 229 ? 20.772 0.708 -25.573 1.00 83.06 229 LEU A CA 1
ATOM 1787 C C . LEU A 1 229 ? 20.622 0.380 -24.086 1.00 83.06 229 LEU A C 1
ATOM 1789 O O . LEU A 1 229 ? 19.785 0.983 -23.417 1.00 83.06 229 LEU A O 1
ATOM 1793 N N . GLY A 1 230 ? 21.437 -0.531 -23.551 1.00 87.69 230 GLY A N 1
ATOM 1794 C CA . GLY A 1 230 ? 21.413 -0.890 -22.134 1.00 87.69 230 GLY A CA 1
ATOM 1795 C C . GLY A 1 230 ? 21.850 0.264 -21.230 1.00 87.69 230 GLY A C 1
ATOM 1796 O O . GLY A 1 230 ? 21.155 0.586 -20.264 1.00 87.69 230 GLY A O 1
ATOM 1797 N N . LEU A 1 231 ? 22.937 0.958 -21.587 1.00 89.75 231 LEU A N 1
ATOM 1798 C CA . LEU A 1 231 ? 23.390 2.162 -20.879 1.00 89.75 231 LEU A CA 1
ATOM 1799 C C . LEU A 1 231 ? 22.359 3.293 -20.952 1.00 89.75 231 LEU A C 1
ATOM 1801 O O . LEU A 1 231 ? 22.065 3.930 -19.938 1.00 89.75 231 LEU A O 1
ATOM 1805 N N . LEU A 1 232 ? 21.775 3.517 -22.131 1.00 87.06 232 LEU A N 1
ATOM 1806 C CA . LEU A 1 232 ? 20.728 4.516 -22.338 1.00 87.06 232 LEU A CA 1
ATOM 1807 C C . LEU A 1 232 ? 19.475 4.188 -21.515 1.00 87.06 232 LEU A C 1
ATOM 1809 O O . LEU A 1 232 ? 18.920 5.072 -20.863 1.00 87.06 232 LEU A O 1
ATOM 1813 N N . PHE A 1 233 ? 19.068 2.919 -21.460 1.00 85.81 233 PHE A N 1
ATOM 1814 C CA . PHE A 1 233 ? 17.947 2.474 -20.636 1.00 85.81 233 PHE A CA 1
ATOM 1815 C C . PHE A 1 233 ? 18.210 2.702 -19.141 1.00 85.81 233 PHE A C 1
ATOM 1817 O O . PHE A 1 233 ? 17.369 3.281 -18.451 1.00 85.81 233 PHE A O 1
ATOM 1824 N N . ILE A 1 234 ? 19.396 2.340 -18.641 1.00 89.19 234 ILE A N 1
ATOM 1825 C CA . ILE A 1 234 ? 19.797 2.598 -17.248 1.00 89.19 234 ILE A CA 1
ATOM 1826 C C . ILE A 1 234 ? 19.798 4.105 -16.947 1.00 89.19 234 ILE A C 1
ATOM 1828 O O . ILE A 1 234 ? 19.302 4.520 -15.896 1.00 89.19 234 ILE A O 1
ATOM 1832 N N . ALA A 1 235 ? 20.296 4.939 -17.865 1.00 88.38 235 ALA A N 1
ATOM 1833 C CA . ALA A 1 235 ? 20.287 6.393 -17.715 1.00 88.38 235 ALA A CA 1
ATOM 1834 C C . ALA A 1 235 ? 18.857 6.960 -17.635 1.00 88.38 235 ALA A C 1
ATOM 1836 O O . ALA A 1 235 ? 18.577 7.793 -16.769 1.00 88.38 235 ALA A O 1
ATOM 1837 N N . ILE A 1 236 ? 17.932 6.467 -18.467 1.00 86.19 236 ILE A N 1
ATOM 1838 C CA . ILE A 1 236 ? 16.509 6.840 -18.417 1.00 86.19 236 ILE A CA 1
ATOM 1839 C C . ILE A 1 236 ? 15.891 6.446 -17.073 1.00 86.19 236 ILE A C 1
ATOM 1841 O O . ILE A 1 236 ? 15.209 7.263 -16.447 1.00 86.19 236 ILE A O 1
ATOM 1845 N N . VAL A 1 237 ? 16.136 5.219 -16.602 1.00 86.19 237 VAL A N 1
ATOM 1846 C CA . VAL A 1 237 ? 15.622 4.735 -15.310 1.00 86.19 237 VAL A CA 1
ATOM 1847 C C . VAL A 1 237 ? 16.159 5.595 -14.164 1.00 86.19 237 VAL A C 1
ATOM 1849 O O . VAL A 1 237 ? 15.383 6.002 -13.298 1.00 86.19 237 VAL A O 1
ATOM 1852 N N . LYS A 1 238 ? 17.446 5.961 -14.194 1.00 88.94 238 LYS A N 1
ATOM 1853 C CA . LYS A 1 238 ? 18.070 6.834 -13.190 1.00 88.94 238 LYS A CA 1
ATOM 1854 C C . LYS A 1 238 ? 17.480 8.242 -13.200 1.00 88.94 238 LYS A C 1
ATOM 1856 O O . LYS A 1 238 ? 17.114 8.756 -12.145 1.00 88.94 238 LYS A O 1
ATOM 1861 N N . MET A 1 239 ? 17.317 8.842 -14.380 1.00 85.94 239 MET A N 1
ATOM 1862 C CA . MET A 1 239 ? 16.666 10.148 -14.524 1.00 85.94 239 MET A CA 1
ATOM 1863 C C . MET A 1 239 ? 15.227 10.110 -13.990 1.00 85.94 239 MET A C 1
ATOM 1865 O O . MET A 1 239 ? 14.789 11.033 -13.303 1.00 85.94 239 MET A O 1
ATOM 1869 N N . ARG A 1 240 ? 14.493 9.028 -14.267 1.00 83.56 240 ARG A N 1
ATOM 1870 C CA . ARG A 1 240 ? 13.129 8.827 -13.769 1.00 83.56 240 ARG A CA 1
ATOM 1871 C C . ARG A 1 240 ? 13.083 8.655 -12.251 1.00 83.56 240 ARG A C 1
ATOM 1873 O O . ARG A 1 240 ? 12.197 9.235 -11.626 1.00 83.56 240 ARG A O 1
ATOM 1880 N N . SER A 1 241 ? 14.020 7.903 -11.671 1.00 84.94 241 SER A N 1
ATOM 1881 C CA . SER A 1 241 ? 14.154 7.748 -10.215 1.00 84.94 241 SER A CA 1
ATOM 1882 C C . SER A 1 241 ? 14.376 9.101 -9.553 1.00 84.94 241 SER A C 1
ATOM 1884 O O . SER A 1 241 ? 13.626 9.476 -8.659 1.00 84.94 241 SER A O 1
ATOM 1886 N N . TRP A 1 242 ? 15.322 9.881 -10.077 1.00 84.62 242 TRP A N 1
ATOM 1887 C CA . TRP A 1 242 ? 15.650 11.200 -9.549 1.00 84.62 242 TRP A CA 1
ATOM 1888 C C . TRP A 1 242 ? 14.468 12.178 -9.617 1.00 84.62 242 TRP A C 1
ATOM 1890 O O . TRP A 1 242 ? 14.138 12.818 -8.622 1.00 84.62 242 TRP A O 1
ATOM 1900 N N . ARG A 1 243 ? 13.758 12.246 -10.755 1.00 83.00 243 ARG A N 1
ATOM 1901 C CA . ARG A 1 243 ? 12.542 13.076 -10.877 1.00 83.00 243 ARG A CA 1
ATOM 1902 C C . ARG A 1 243 ? 11.452 12.653 -9.892 1.00 83.00 243 ARG A C 1
ATOM 1904 O O . ARG A 1 243 ? 10.769 13.502 -9.327 1.00 83.00 243 ARG A O 1
ATOM 1911 N N . TYR A 1 244 ? 11.276 11.347 -9.696 1.00 78.50 244 TYR A N 1
ATOM 1912 C CA . TYR A 1 244 ? 10.301 10.820 -8.746 1.00 78.50 244 TYR A CA 1
ATOM 1913 C C . TYR A 1 244 ? 10.667 11.179 -7.302 1.00 78.50 244 TYR A C 1
ATOM 1915 O O . TYR A 1 244 ? 9.796 11.594 -6.548 1.00 78.50 244 TYR A O 1
ATOM 1923 N N . GLU A 1 245 ? 11.940 11.066 -6.926 1.00 80.50 245 GLU A N 1
ATOM 1924 C CA . GLU A 1 245 ? 12.429 11.452 -5.599 1.00 80.50 245 GLU A CA 1
ATOM 1925 C C . GLU A 1 245 ? 12.265 12.955 -5.335 1.00 80.50 245 GLU A C 1
ATOM 1927 O O . GLU A 1 245 ? 11.782 13.328 -4.267 1.00 80.50 245 GLU A O 1
ATOM 1932 N N . ALA A 1 246 ? 12.565 13.811 -6.317 1.00 82.38 246 ALA A N 1
ATOM 1933 C CA . ALA A 1 246 ? 12.351 15.256 -6.213 1.00 82.38 246 ALA A CA 1
ATOM 1934 C C . ALA A 1 246 ? 10.864 15.609 -5.996 1.00 82.38 246 ALA A C 1
ATOM 1936 O O . ALA A 1 246 ? 10.529 16.354 -5.076 1.00 82.38 246 ALA A O 1
ATOM 1937 N N . TYR A 1 247 ? 9.959 14.998 -6.771 1.00 77.38 247 TYR A N 1
ATOM 1938 C CA . TYR A 1 247 ? 8.507 15.166 -6.602 1.00 77.38 247 TYR A CA 1
ATOM 1939 C C . TYR A 1 247 ? 8.016 14.703 -5.219 1.00 77.38 247 TYR A C 1
ATOM 1941 O O . TYR A 1 247 ? 7.112 15.293 -4.622 1.00 77.38 247 TYR A O 1
ATOM 1949 N N . MET A 1 248 ? 8.594 13.617 -4.707 1.00 70.88 248 MET A N 1
ATOM 1950 C CA . MET A 1 248 ? 8.252 13.037 -3.407 1.00 70.88 248 MET A CA 1
ATOM 1951 C C . MET A 1 248 ? 8.731 13.923 -2.244 1.00 70.88 248 MET A C 1
ATOM 1953 O O . MET A 1 248 ? 7.990 14.096 -1.271 1.00 70.88 248 MET A O 1
ATOM 1957 N N . GLN A 1 249 ? 9.911 14.546 -2.368 1.00 76.00 249 GLN A N 1
ATOM 1958 C CA . GLN A 1 249 ? 10.398 15.556 -1.421 1.00 76.00 249 GLN A CA 1
ATOM 1959 C C . GLN A 1 249 ? 9.473 16.773 -1.357 1.00 76.00 249 GLN A C 1
ATOM 1961 O O . GLN A 1 249 ? 9.083 17.181 -0.262 1.00 76.00 249 GLN A O 1
ATOM 1966 N N . GLU A 1 250 ? 9.081 17.307 -2.515 1.00 74.69 250 GLU A N 1
ATOM 1967 C CA . GLU A 1 250 ? 8.193 18.469 -2.612 1.00 74.69 250 GLU A CA 1
ATOM 1968 C C . GLU A 1 250 ? 6.819 18.195 -1.973 1.00 74.69 250 GLU A C 1
ATOM 1970 O O . GLU A 1 250 ? 6.336 18.975 -1.153 1.00 74.69 250 GLU A O 1
ATOM 1975 N N . ASN A 1 251 ? 6.225 17.031 -2.252 1.00 65.94 251 ASN A N 1
ATOM 1976 C CA . ASN A 1 251 ? 4.889 16.671 -1.763 1.00 65.94 251 ASN A CA 1
ATOM 1977 C C . ASN A 1 251 ? 4.869 16.001 -0.373 1.00 65.94 251 ASN A C 1
ATOM 1979 O O . ASN A 1 251 ? 3.817 15.531 0.073 1.00 65.94 251 ASN A O 1
ATOM 1983 N N . ARG A 1 252 ? 6.017 15.911 0.321 1.00 61.47 252 ARG A N 1
ATOM 1984 C CA . ARG A 1 252 ? 6.196 15.165 1.591 1.00 61.47 252 ARG A CA 1
ATOM 1985 C C . ARG A 1 252 ? 5.590 13.754 1.565 1.00 61.47 252 ARG A C 1
ATOM 1987 O O . ARG A 1 252 ? 5.093 13.252 2.578 1.00 61.47 252 ARG A O 1
ATOM 1994 N N . GLN A 1 253 ? 5.609 13.108 0.407 1.00 64.56 253 GLN A N 1
ATOM 1995 C CA . GLN A 1 253 ? 5.062 11.775 0.213 1.00 64.56 253 GLN A CA 1
ATOM 1996 C C . GLN A 1 253 ? 6.237 10.836 -0.013 1.00 64.56 253 GLN A C 1
ATOM 1998 O O . GLN A 1 253 ? 7.029 11.059 -0.906 1.00 64.56 253 GLN A O 1
ATOM 2003 N N . TRP A 1 254 ? 6.384 9.798 0.805 1.00 58.00 254 TRP A N 1
ATOM 2004 C CA . TRP A 1 254 ? 7.510 8.867 0.699 1.00 58.00 254 TRP A CA 1
ATOM 2005 C C . TRP A 1 254 ? 6.971 7.460 0.513 1.00 58.00 254 TRP A C 1
ATOM 2007 O O . TRP A 1 254 ? 6.857 6.692 1.463 1.00 58.00 254 TRP A O 1
ATOM 2017 N N . ILE A 1 255 ? 6.570 7.151 -0.720 1.00 67.75 255 ILE A N 1
ATOM 2018 C CA . ILE A 1 255 ? 6.221 5.785 -1.115 1.00 67.75 255 ILE A CA 1
ATOM 2019 C C . ILE A 1 255 ? 7.374 5.275 -1.981 1.00 67.75 255 ILE A C 1
ATOM 2021 O O . ILE A 1 255 ? 7.497 5.721 -3.131 1.00 67.75 255 ILE A O 1
ATOM 2025 N N . PRO A 1 256 ? 8.245 4.398 -1.449 1.00 62.03 256 PRO A N 1
ATOM 2026 C CA . PRO A 1 256 ? 9.387 3.901 -2.200 1.00 62.03 256 PRO A CA 1
ATOM 2027 C C . PRO A 1 256 ? 8.897 3.091 -3.403 1.00 62.03 256 PRO A C 1
ATOM 2029 O O . PRO A 1 256 ? 8.098 2.166 -3.267 1.00 62.03 256 PRO A O 1
ATOM 2032 N N . LYS A 1 257 ? 9.376 3.443 -4.600 1.00 69.50 257 LYS A N 1
ATOM 2033 C CA . LYS A 1 257 ? 9.222 2.609 -5.797 1.00 69.50 257 LYS A CA 1
ATOM 2034 C C . LYS A 1 257 ? 10.460 1.748 -5.952 1.00 69.50 257 LYS A C 1
ATOM 2036 O O . LYS A 1 257 ? 11.579 2.245 -5.875 1.00 69.50 257 LYS A O 1
ATOM 2041 N N . GLN A 1 258 ? 10.262 0.463 -6.209 1.00 75.12 258 GLN A N 1
ATOM 2042 C CA . GLN A 1 258 ? 11.366 -0.453 -6.451 1.00 75.12 258 GLN A CA 1
ATOM 2043 C C . GLN A 1 258 ? 11.768 -0.389 -7.931 1.00 75.12 258 GLN A C 1
ATOM 2045 O O . GLN A 1 258 ? 11.079 -0.923 -8.796 1.00 75.12 258 GLN A O 1
ATOM 2050 N N . TYR A 1 259 ? 12.886 0.280 -8.231 1.00 81.56 259 TYR A N 1
ATOM 2051 C CA . TYR A 1 259 ? 13.463 0.342 -9.585 1.00 81.56 259 TYR A CA 1
ATOM 2052 C C . TYR A 1 259 ? 14.397 -0.841 -9.902 1.00 81.56 259 TYR A C 1
ATOM 2054 O O . TYR A 1 259 ? 14.879 -0.950 -11.028 1.00 81.56 259 TYR A O 1
ATOM 2062 N N . GLY A 1 260 ? 14.640 -1.740 -8.938 1.00 86.69 260 GLY A N 1
ATOM 2063 C CA . GLY A 1 260 ? 15.600 -2.846 -9.058 1.00 86.69 260 GLY A CA 1
ATOM 2064 C C . GLY A 1 260 ? 15.363 -3.743 -10.275 1.00 86.69 260 GLY A C 1
ATOM 2065 O O . GLY A 1 260 ? 16.308 -4.050 -10.996 1.00 86.69 260 GLY A O 1
ATOM 2066 N N . LEU A 1 261 ? 14.100 -4.072 -10.570 1.00 85.31 261 LEU A N 1
ATOM 2067 C CA . LEU A 1 261 ? 13.744 -4.865 -11.751 1.00 85.31 261 LEU A CA 1
ATOM 2068 C C . LEU A 1 261 ? 14.145 -4.166 -13.060 1.00 85.31 261 LEU A C 1
ATOM 2070 O O . LEU A 1 261 ? 14.701 -4.796 -13.952 1.00 85.31 261 LEU A O 1
ATOM 2074 N N . MET A 1 262 ? 13.912 -2.855 -13.165 1.00 85.00 262 MET A N 1
ATOM 2075 C CA . MET A 1 262 ? 14.271 -2.089 -14.362 1.00 85.00 262 MET A CA 1
ATOM 2076 C C . MET A 1 262 ? 15.793 -1.995 -14.529 1.00 85.00 262 MET A C 1
ATOM 2078 O O . MET A 1 262 ? 16.298 -2.177 -15.631 1.00 85.00 262 MET A O 1
ATOM 2082 N N . TYR A 1 263 ? 16.551 -1.790 -13.451 1.00 89.62 263 TYR A N 1
ATOM 2083 C CA . TYR A 1 263 ? 18.014 -1.828 -13.541 1.00 89.62 263 TYR A CA 1
ATOM 2084 C C . TYR A 1 263 ? 18.532 -3.204 -13.982 1.00 89.62 263 TYR A C 1
ATOM 2086 O O . TYR A 1 263 ? 19.397 -3.269 -14.855 1.00 89.62 263 TYR A O 1
ATOM 2094 N N . ALA A 1 264 ? 17.964 -4.294 -13.454 1.00 91.50 264 ALA A N 1
ATOM 2095 C CA . ALA A 1 264 ? 18.329 -5.653 -13.851 1.00 91.50 264 ALA A CA 1
ATOM 2096 C C . ALA A 1 264 ? 18.055 -5.918 -15.340 1.00 91.50 264 ALA A C 1
ATOM 2098 O O . ALA A 1 264 ? 18.907 -6.482 -16.019 1.00 91.50 264 ALA A O 1
ATOM 2099 N N . MET A 1 265 ? 16.919 -5.453 -15.872 1.00 89.00 265 MET A N 1
ATOM 2100 C CA . MET A 1 265 ? 16.611 -5.551 -17.306 1.00 89.00 265 MET A CA 1
ATOM 2101 C C . MET A 1 265 ? 17.640 -4.809 -18.174 1.00 89.00 265 MET A C 1
ATOM 2103 O O . MET A 1 265 ? 18.067 -5.335 -19.199 1.00 89.00 265 MET A O 1
ATOM 2107 N N . GLY A 1 266 ? 18.073 -3.614 -17.754 1.00 87.50 266 GLY A N 1
ATOM 2108 C CA . GLY A 1 266 ? 19.106 -2.849 -18.460 1.00 87.50 266 GLY A CA 1
ATOM 2109 C C . GLY A 1 266 ? 20.464 -3.552 -18.477 1.00 87.50 266 GLY A C 1
ATOM 2110 O O . GLY A 1 266 ? 21.090 -3.664 -19.529 1.00 87.50 266 GLY A O 1
ATOM 2111 N N . VAL A 1 267 ? 20.890 -4.086 -17.329 1.00 90.50 267 VAL A N 1
ATOM 2112 C CA . VAL A 1 267 ? 22.138 -4.860 -17.214 1.00 90.50 267 VAL A CA 1
ATOM 2113 C C . VAL A 1 267 ? 22.060 -6.155 -18.023 1.00 90.50 267 VAL A C 1
ATOM 2115 O O . VAL A 1 267 ? 23.001 -6.476 -18.743 1.00 90.50 267 VAL A O 1
ATOM 2118 N N . ALA A 1 268 ? 20.937 -6.874 -17.965 1.00 89.06 268 ALA A N 1
ATOM 2119 C CA . ALA A 1 268 ? 20.733 -8.097 -18.739 1.00 89.06 268 ALA A CA 1
ATOM 2120 C C . ALA A 1 268 ? 20.879 -7.840 -20.246 1.00 89.06 268 ALA A C 1
ATOM 2122 O O . ALA A 1 268 ? 21.550 -8.604 -20.938 1.00 89.06 268 ALA A O 1
ATOM 2123 N N . LEU A 1 269 ? 20.330 -6.727 -20.740 1.00 85.00 269 LEU A N 1
ATOM 2124 C CA . LEU A 1 269 ? 20.451 -6.332 -22.141 1.00 85.00 269 LEU A CA 1
ATOM 2125 C C . LEU A 1 269 ? 21.915 -6.066 -22.549 1.00 85.00 269 LEU A C 1
ATOM 2127 O O . LEU A 1 269 ? 22.334 -6.482 -23.628 1.00 85.00 269 LEU A O 1
ATOM 2131 N N . MET A 1 270 ? 22.723 -5.466 -21.669 1.00 88.00 270 MET A N 1
ATOM 2132 C CA . MET A 1 270 ? 24.165 -5.299 -21.901 1.00 88.00 270 MET A CA 1
ATOM 2133 C C . MET A 1 270 ? 24.909 -6.641 -21.916 1.00 88.00 270 MET A C 1
ATOM 2135 O O . MET A 1 270 ? 25.754 -6.864 -22.781 1.00 88.00 270 MET A O 1
ATOM 2139 N N . VAL A 1 271 ? 24.587 -7.548 -20.987 1.00 89.12 271 VAL A N 1
ATOM 2140 C CA . VAL A 1 271 ? 25.214 -8.879 -20.893 1.00 89.12 271 VAL A CA 1
ATOM 2141 C C . VAL A 1 271 ? 24.937 -9.715 -22.144 1.00 89.12 271 VAL A C 1
ATOM 2143 O O . VAL A 1 271 ? 25.854 -10.361 -22.647 1.00 89.12 271 VAL A O 1
ATOM 2146 N N . VAL A 1 272 ? 23.720 -9.654 -22.696 1.00 83.75 272 VAL A N 1
ATOM 2147 C CA . VAL A 1 272 ? 23.378 -10.305 -23.975 1.00 83.75 272 VAL A CA 1
ATOM 2148 C C . VAL A 1 272 ? 24.276 -9.796 -25.108 1.00 83.75 272 VAL A C 1
ATOM 2150 O O . VAL A 1 272 ? 24.820 -10.600 -25.865 1.00 83.75 272 VAL A O 1
ATOM 2153 N N . GLY A 1 273 ? 24.507 -8.481 -25.180 1.00 80.75 273 GLY A N 1
ATOM 2154 C CA . GLY A 1 273 ? 25.422 -7.883 -26.158 1.00 80.75 273 GLY A CA 1
ATOM 2155 C C . GLY A 1 273 ? 26.870 -8.358 -26.014 1.00 80.75 273 GLY A C 1
ATOM 2156 O O . GLY A 1 273 ? 27.519 -8.684 -27.008 1.00 80.75 273 GLY A O 1
ATOM 2157 N N . ILE A 1 274 ? 27.371 -8.449 -24.778 1.00 83.12 274 ILE A N 1
ATOM 2158 C CA . ILE A 1 274 ? 28.737 -8.917 -24.485 1.00 83.12 274 ILE A CA 1
ATOM 2159 C C . ILE A 1 274 ? 28.901 -10.392 -24.860 1.00 83.12 274 ILE A C 1
ATOM 2161 O O . ILE A 1 274 ? 29.874 -10.750 -25.520 1.00 83.12 274 ILE A O 1
ATOM 2165 N N . MET A 1 275 ? 27.951 -11.247 -24.476 1.00 79.06 275 MET A N 1
ATOM 2166 C CA . MET A 1 275 ? 28.008 -12.681 -24.780 1.00 79.06 275 MET A CA 1
ATOM 2167 C C . MET A 1 275 ? 27.941 -12.945 -26.286 1.00 79.06 275 MET A C 1
ATOM 2169 O O . MET A 1 275 ? 28.693 -13.775 -26.797 1.00 79.06 275 MET A O 1
ATOM 2173 N N . SER A 1 276 ? 27.115 -12.185 -27.008 1.00 73.94 276 SER A N 1
ATOM 2174 C CA . SER A 1 276 ? 27.052 -12.226 -28.471 1.00 73.94 276 SER A CA 1
ATOM 2175 C C . SER A 1 276 ? 28.374 -11.779 -29.116 1.00 73.94 276 SER A C 1
ATOM 2177 O O . SER A 1 276 ? 28.889 -12.452 -30.008 1.00 73.94 276 SER A O 1
ATOM 2179 N N . ALA A 1 277 ? 29.006 -10.708 -28.616 1.00 70.94 277 ALA A N 1
ATOM 2180 C CA . ALA A 1 277 ? 30.322 -10.284 -29.100 1.00 70.94 277 ALA A CA 1
ATOM 2181 C C . ALA A 1 277 ? 31.393 -11.368 -28.884 1.00 70.94 277 ALA A C 1
ATOM 2183 O O . ALA A 1 277 ? 32.131 -11.699 -29.812 1.00 70.94 277 ALA A O 1
ATOM 2184 N N . ILE A 1 278 ? 31.454 -11.959 -27.686 1.00 73.75 278 ILE A N 1
ATOM 2185 C CA . ILE A 1 278 ? 32.425 -13.013 -27.349 1.00 73.75 278 ILE A CA 1
ATOM 2186 C C . ILE A 1 278 ? 32.241 -14.243 -28.249 1.00 73.75 278 ILE A C 1
ATOM 2188 O O . ILE A 1 278 ? 33.237 -14.798 -28.714 1.00 73.75 278 ILE A O 1
ATOM 2192 N N . TYR A 1 279 ? 30.996 -14.625 -28.558 1.00 68.19 279 TYR A N 1
ATOM 2193 C CA . TYR A 1 279 ? 30.694 -15.726 -29.479 1.00 68.19 279 TYR A CA 1
ATOM 2194 C C . TYR A 1 279 ? 31.295 -15.508 -30.877 1.00 68.19 279 TYR A C 1
ATOM 2196 O O . TYR A 1 279 ? 31.827 -16.439 -31.481 1.00 68.19 279 TYR A O 1
ATOM 2204 N N . HIS A 1 280 ? 31.271 -14.270 -31.377 1.00 65.06 280 HIS A N 1
ATOM 2205 C CA . HIS A 1 280 ? 31.855 -13.932 -32.677 1.00 65.06 280 HIS A CA 1
ATOM 2206 C C . HIS A 1 280 ? 33.384 -13.773 -32.648 1.00 65.06 280 HIS A C 1
ATOM 2208 O O . HIS A 1 280 ? 34.035 -14.074 -33.648 1.00 65.06 280 HIS A O 1
ATOM 2214 N N . PHE A 1 281 ? 33.972 -13.330 -31.529 1.00 68.38 281 PHE A N 1
ATOM 2215 C CA . PHE A 1 281 ? 35.431 -13.219 -31.369 1.00 68.38 281 PHE A CA 1
ATOM 2216 C C . PHE A 1 281 ? 36.119 -14.574 -31.161 1.00 68.38 281 PHE A C 1
ATOM 2218 O O . PHE A 1 281 ? 37.262 -14.751 -31.580 1.00 68.38 281 PHE A O 1
ATOM 2225 N N . CYS A 1 282 ? 35.440 -15.526 -30.521 1.00 62.19 282 CYS A N 1
ATOM 2226 C CA . CYS A 1 282 ? 35.960 -16.864 -30.271 1.00 62.19 282 CYS A CA 1
ATOM 2227 C C . CYS A 1 282 ? 34.903 -17.916 -30.648 1.00 62.19 282 CYS A C 1
ATOM 2229 O O . CYS A 1 282 ? 34.211 -18.440 -29.771 1.00 62.19 282 CYS A O 1
ATOM 2231 N N . PRO A 1 283 ? 34.745 -18.224 -31.950 1.00 61.47 283 PRO A N 1
ATOM 2232 C CA . PRO A 1 283 ? 33.798 -19.235 -32.397 1.00 61.47 283 PRO A CA 1
ATOM 2233 C C . PRO A 1 283 ? 34.242 -20.610 -31.885 1.00 61.47 283 PRO A C 1
ATOM 2235 O O . PRO A 1 283 ? 35.227 -21.188 -32.352 1.00 61.47 283 PRO A O 1
ATOM 2238 N N . THR A 1 284 ? 33.529 -21.150 -30.900 1.00 57.50 284 THR A N 1
ATOM 2239 C CA . THR A 1 284 ? 33.797 -22.493 -30.388 1.00 57.50 284 THR A CA 1
ATOM 2240 C C . THR A 1 284 ? 33.245 -23.533 -31.363 1.00 57.50 284 THR A C 1
ATOM 2242 O O . THR A 1 284 ? 32.082 -23.503 -31.752 1.00 57.50 284 THR A O 1
ATOM 2245 N N . LYS A 1 285 ? 34.069 -24.512 -31.753 1.00 54.69 285 LYS A N 1
ATOM 2246 C CA . LYS A 1 285 ? 33.641 -25.675 -32.558 1.00 54.69 285 LYS A CA 1
ATOM 2247 C C . LYS A 1 285 ? 32.866 -26.729 -31.745 1.00 54.69 285 LYS A C 1
ATOM 2249 O O . LYS A 1 285 ? 32.828 -27.890 -32.138 1.00 54.69 285 LYS A O 1
ATOM 2254 N N . TYR A 1 286 ? 32.262 -26.367 -30.616 1.00 56.41 286 TYR A N 1
ATOM 2255 C CA . TYR A 1 286 ? 31.514 -27.309 -29.781 1.00 56.41 286 TYR A CA 1
ATOM 2256 C C . TYR A 1 286 ? 30.019 -27.220 -30.088 1.00 56.41 286 TYR A C 1
ATOM 2258 O O . TYR A 1 286 ? 29.226 -26.735 -29.288 1.00 56.41 286 TYR A O 1
ATOM 2266 N N . ASN A 1 287 ? 29.640 -27.711 -31.269 1.00 46.66 287 ASN A N 1
ATOM 2267 C CA . ASN A 1 287 ? 28.272 -28.164 -31.494 1.00 46.66 287 ASN A CA 1
ATOM 2268 C C . ASN A 1 287 ? 28.135 -29.527 -30.807 1.00 46.66 287 ASN A C 1
ATOM 2270 O O . ASN A 1 287 ? 28.715 -30.506 -31.276 1.00 46.66 287 ASN A O 1
ATOM 2274 N N . TYR A 1 288 ? 27.379 -29.604 -29.711 1.00 55.66 288 TYR A N 1
ATOM 2275 C CA . TYR A 1 288 ? 26.886 -30.891 -29.223 1.00 55.66 288 TYR A CA 1
ATOM 2276 C C . TYR A 1 288 ? 25.892 -31.426 -30.257 1.00 55.66 288 TYR A C 1
ATOM 2278 O O . TYR A 1 288 ? 24.726 -31.038 -30.285 1.00 55.66 288 TYR A O 1
ATOM 2286 N N . GLN A 1 289 ? 26.377 -32.277 -31.158 1.00 41.84 289 GLN A N 1
ATOM 2287 C CA . GLN A 1 289 ? 25.520 -33.156 -31.937 1.00 41.84 289 GLN A CA 1
ATOM 2288 C C . GLN A 1 289 ? 25.075 -34.274 -30.997 1.00 41.84 289 GLN A C 1
ATOM 2290 O O . GLN A 1 289 ? 25.879 -35.120 -30.613 1.00 41.84 289 GLN A O 1
ATOM 2295 N N . PHE A 1 290 ? 23.809 -34.253 -30.591 1.00 47.19 290 PHE A N 1
ATOM 2296 C CA . PHE A 1 290 ? 23.178 -35.431 -30.009 1.00 47.19 290 PHE A CA 1
ATOM 2297 C C . PHE A 1 290 ? 22.905 -36.400 -31.162 1.00 47.19 290 PHE A C 1
ATOM 2299 O O . PHE A 1 290 ? 21.966 -36.194 -31.932 1.00 47.19 290 PHE A O 1
ATOM 2306 N N . GLY A 1 291 ? 23.808 -37.367 -31.330 1.00 40.22 291 GLY A N 1
ATOM 2307 C CA . GLY A 1 291 ? 23.536 -38.601 -32.065 1.00 40.22 291 GLY A CA 1
ATOM 2308 C C . GLY A 1 291 ? 22.771 -39.577 -31.189 1.00 40.22 291 GLY A C 1
ATOM 2309 O O . GLY A 1 291 ? 23.035 -39.578 -29.964 1.00 40.22 291 GLY A O 1
#

InterPro domains:
  IPR025958 SID1 transmembrane family [PF13965] (61-170)
  IPR025958 SID1 transmembrane family [PF13965] (212-290)
  IPR025958 SID1 transmembrane family [PTHR12185] (1-170)

Mean predicted aligned error: 15.3 Å